Protein AF-J7QKF4-F1 (afdb_monomer_lite)

Radius of gyration: 25.49 Å; chains: 1; bounding box: 89×28×65 Å

Organism: Hordeum vulgare (NCBI:txid4513)

Structure (mmCIF, N/CA/C/O backbone):
data_AF-J7QKF4-F1
#
_entry.id   AF-J7QKF4-F1
#
loop_
_atom_site.group_PDB
_atom_site.id
_atom_site.type_symbol
_atom_site.label_atom_id
_atom_site.label_alt_id
_atom_site.label_comp_id
_atom_site.label_asym_id
_atom_site.label_entity_id
_atom_site.label_seq_id
_atom_site.pdbx_PDB_ins_code
_atom_site.Cartn_x
_atom_site.Cartn_y
_atom_site.Cartn_z
_atom_site.occupancy
_atom_site.B_iso_or_equiv
_atom_site.auth_seq_id
_atom_site.auth_comp_id
_atom_site.auth_asym_id
_atom_site.auth_atom_id
_atom_site.pdbx_PDB_model_num
ATOM 1 N N . MET A 1 1 ? -65.266 -3.066 32.373 1.00 47.00 1 MET A N 1
ATOM 2 C CA . MET A 1 1 ? -64.513 -3.895 31.405 1.00 47.00 1 MET A CA 1
ATOM 3 C C . MET A 1 1 ? -63.081 -3.366 31.227 1.00 47.00 1 MET A C 1
ATOM 5 O O . MET A 1 1 ? -62.578 -3.354 30.118 1.00 47.00 1 MET A O 1
ATOM 9 N N . GLY A 1 2 ? -62.431 -2.901 32.307 1.00 48.31 2 GLY A N 1
ATOM 10 C CA . GLY A 1 2 ? -6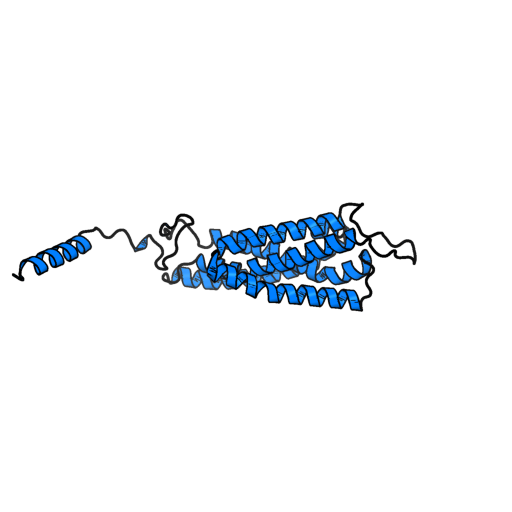1.139 -2.196 32.239 1.00 48.31 2 GLY A CA 1
ATOM 11 C C . GLY A 1 2 ? -60.178 -2.525 33.385 1.00 48.31 2 GLY A C 1
ATOM 12 O O . GLY A 1 2 ? -59.261 -1.756 33.624 1.00 48.31 2 GLY A O 1
ATOM 13 N N . SER A 1 3 ? -60.404 -3.626 34.112 1.00 53.91 3 SER A N 1
ATOM 14 C CA . SER A 1 3 ? -59.541 -4.055 35.223 1.00 53.91 3 SER A CA 1
ATOM 15 C C . SER A 1 3 ? -58.574 -5.186 34.852 1.00 53.91 3 SER A C 1
ATOM 17 O O . SER A 1 3 ? -57.558 -5.318 35.511 1.00 53.91 3 SER A O 1
ATOM 19 N N . SER A 1 4 ? -58.831 -5.959 33.787 1.00 52.38 4 SER A N 1
ATOM 20 C CA . SER A 1 4 ? -57.969 -7.093 33.396 1.00 52.38 4 SER A CA 1
ATOM 21 C C . SER A 1 4 ? -56.749 -6.695 32.554 1.00 52.38 4 SER A C 1
ATOM 23 O O . SER A 1 4 ? -55.790 -7.445 32.477 1.00 52.38 4 SER A O 1
ATOM 25 N N . LEU A 1 5 ? -56.776 -5.516 31.919 1.00 52.97 5 LEU A N 1
ATOM 26 C CA . LEU A 1 5 ? -55.657 -5.003 31.113 1.00 52.97 5 LEU A CA 1
ATOM 27 C C . LEU A 1 5 ? -54.504 -4.468 31.975 1.00 52.97 5 LEU A C 1
ATOM 29 O O . LEU A 1 5 ? -53.362 -4.493 31.535 1.00 52.97 5 LEU A O 1
ATOM 33 N N . GLY A 1 6 ? -54.799 -3.997 33.193 1.00 56.38 6 GLY A N 1
ATOM 34 C CA . GLY A 1 6 ? -53.778 -3.511 34.124 1.00 56.38 6 GLY A CA 1
ATOM 35 C C . GLY A 1 6 ? -52.984 -4.645 34.769 1.00 56.38 6 GLY A C 1
ATOM 36 O O . GLY A 1 6 ? -51.774 -4.530 34.904 1.00 56.38 6 GLY A O 1
ATOM 37 N N . GLU A 1 7 ? -53.645 -5.761 35.090 1.00 60.06 7 GLU A N 1
ATOM 38 C CA . GLU A 1 7 ? -53.013 -6.928 35.722 1.00 60.06 7 GLU A CA 1
ATOM 39 C C . GLU A 1 7 ? -52.048 -7.652 34.764 1.00 60.06 7 GLU A C 1
ATOM 41 O O . GLU A 1 7 ? -50.946 -8.007 35.169 1.00 60.06 7 GLU A O 1
ATOM 46 N N . GLU A 1 8 ? -52.391 -7.782 33.474 1.00 57.97 8 GLU A N 1
ATOM 47 C CA . GLU A 1 8 ? -51.492 -8.360 32.457 1.00 57.97 8 GLU A CA 1
ATOM 48 C C . GLU A 1 8 ? -50.261 -7.480 32.171 1.00 57.97 8 GLU A C 1
ATOM 50 O O . GLU A 1 8 ? -49.184 -7.983 31.841 1.00 57.97 8 GLU A O 1
ATOM 55 N N . GLU A 1 9 ? -50.398 -6.155 32.268 1.00 60.06 9 GLU A N 1
ATOM 56 C CA . GLU A 1 9 ? -49.289 -5.216 32.086 1.00 60.06 9 GLU A CA 1
ATOM 57 C C . GLU A 1 9 ? -48.360 -5.216 33.309 1.00 60.06 9 GLU A C 1
ATOM 59 O O . GLU A 1 9 ? -47.138 -5.238 33.156 1.00 60.06 9 GLU A O 1
ATOM 64 N N . GLU A 1 10 ? -48.924 -5.308 34.515 1.00 61.81 10 GLU A N 1
ATOM 65 C CA . GLU A 1 10 ? -48.176 -5.456 35.764 1.00 61.81 10 GLU A CA 1
ATOM 66 C C . GLU A 1 10 ? -47.440 -6.804 35.830 1.00 61.81 10 GLU A C 1
ATOM 68 O O . GLU A 1 10 ? -46.267 -6.847 36.202 1.00 61.81 10 GLU A O 1
ATOM 73 N N . GLU A 1 11 ? -48.071 -7.890 35.375 1.00 60.25 11 GLU A N 1
ATOM 74 C CA . GLU A 1 11 ? -47.466 -9.222 35.273 1.00 60.25 11 GLU A CA 1
ATOM 75 C C . GLU A 1 11 ? -46.350 -9.258 34.217 1.00 60.25 11 GLU A C 1
ATOM 77 O O . GLU A 1 11 ? -45.293 -9.844 34.451 1.00 60.25 11 GLU A O 1
ATOM 82 N N . ARG A 1 12 ? -46.501 -8.541 33.093 1.00 55.97 12 ARG A N 1
ATOM 83 C CA . ARG A 1 12 ? -45.439 -8.374 32.084 1.00 55.97 12 ARG A CA 1
ATOM 84 C C . ARG A 1 12 ? -44.253 -7.573 32.629 1.00 55.97 12 ARG A C 1
ATOM 86 O O . ARG A 1 12 ? -43.106 -7.944 32.384 1.00 55.97 12 ARG A O 1
ATOM 93 N N . ILE A 1 13 ? -44.505 -6.506 33.388 1.00 55.31 13 ILE A N 1
ATOM 94 C CA . ILE A 1 13 ? -43.460 -5.702 34.044 1.00 55.31 13 ILE A CA 1
ATOM 95 C C . ILE A 1 13 ? -42.757 -6.520 35.135 1.00 55.31 13 ILE A C 1
ATOM 97 O O . ILE A 1 13 ? -41.536 -6.438 35.273 1.00 55.31 13 ILE A O 1
ATOM 101 N N . LEU A 1 14 ? -43.498 -7.346 35.876 1.00 53.53 14 LEU A N 1
ATOM 102 C CA . LEU A 1 14 ? -42.951 -8.264 36.874 1.00 53.53 14 LEU A CA 1
ATOM 103 C C . LEU A 1 14 ? -42.139 -9.392 36.233 1.00 53.53 14 LEU A C 1
ATOM 105 O O . LEU A 1 14 ? -41.078 -9.709 36.757 1.00 53.53 14 LEU A O 1
ATOM 109 N N . LEU A 1 15 ? -42.552 -9.933 35.084 1.00 52.59 15 LEU A N 1
ATOM 110 C CA . LEU A 1 15 ? -41.786 -10.928 34.321 1.00 52.59 15 LEU A CA 1
ATOM 111 C C . LEU A 1 15 ? -40.478 -10.349 33.763 1.00 52.59 15 LEU A C 1
ATOM 113 O O . LEU A 1 15 ? -39.447 -11.012 33.837 1.00 52.59 15 LEU A O 1
ATOM 117 N N . VAL A 1 16 ? -40.486 -9.095 33.295 1.00 55.78 16 VAL A N 1
ATOM 118 C CA . VAL A 1 16 ? -39.268 -8.360 32.890 1.00 55.78 16 VAL A CA 1
ATOM 119 C C . VAL A 1 16 ? -38.357 -8.056 34.089 1.00 55.78 16 VAL A C 1
ATOM 121 O O . VAL A 1 16 ? -37.141 -7.979 33.942 1.00 55.78 16 VAL A O 1
ATOM 124 N N . ARG A 1 17 ? -38.915 -7.911 35.297 1.00 52.25 17 ARG A N 1
ATOM 125 C CA . ARG A 1 17 ? -38.146 -7.758 36.547 1.00 52.25 17 AR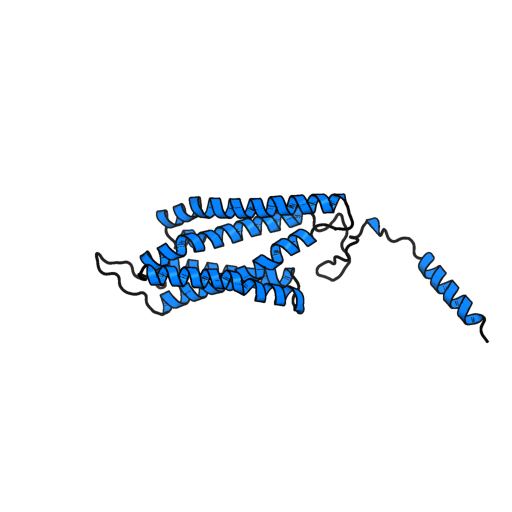G A CA 1
ATOM 126 C C . ARG A 1 17 ? -37.684 -9.083 37.162 1.00 52.25 17 ARG A C 1
ATOM 128 O O . ARG A 1 17 ? -36.769 -9.062 37.981 1.00 52.25 17 ARG A O 1
ATOM 135 N N . ALA A 1 18 ? -38.331 -10.195 36.818 1.00 46.34 18 ALA A N 1
ATOM 136 C CA . ALA A 1 18 ? -38.080 -11.527 37.367 1.00 46.34 18 ALA A CA 1
ATOM 137 C C . ALA A 1 18 ? -37.091 -12.352 36.533 1.00 46.34 18 ALA A C 1
ATOM 139 O O . ALA A 1 18 ? -36.626 -13.391 37.004 1.00 46.34 18 ALA A O 1
ATOM 140 N N . THR A 1 19 ? -36.725 -11.900 35.330 1.00 41.41 19 THR A N 1
ATOM 141 C CA . THR A 1 19 ? -35.518 -12.404 34.674 1.00 41.41 19 THR A CA 1
ATOM 142 C C . THR A 1 19 ? -34.316 -12.025 35.541 1.00 41.41 19 THR A C 1
ATOM 144 O O . THR A 1 19 ? -34.147 -10.836 35.830 1.00 41.41 19 THR A O 1
ATOM 147 N N . PRO A 1 20 ? -33.504 -12.995 36.006 1.00 43.84 20 PRO A N 1
ATOM 148 C CA . PRO A 1 20 ? -32.301 -12.685 36.769 1.00 43.84 20 PRO A CA 1
ATOM 149 C C . PRO A 1 20 ? -31.436 -11.721 35.946 1.00 43.84 20 PRO A C 1
ATOM 151 O O . PRO A 1 20 ? -31.509 -11.768 34.716 1.00 43.84 20 PRO A O 1
ATOM 154 N N . PRO A 1 21 ? -30.640 -10.841 36.577 1.00 44.44 21 PRO A N 1
ATOM 155 C CA . PRO A 1 21 ? -29.720 -10.004 35.831 1.00 44.44 21 PRO A CA 1
ATOM 156 C C . PRO A 1 21 ? -28.734 -10.943 35.135 1.00 44.44 21 PRO A C 1
ATOM 158 O O . PRO A 1 21 ? -27.797 -11.439 35.757 1.00 44.44 21 PRO A O 1
ATOM 161 N N . GLU A 1 22 ? -28.960 -11.248 33.857 1.00 48.38 22 GLU A N 1
ATOM 162 C CA . GLU A 1 22 ? -27.875 -11.728 33.015 1.00 48.38 22 GLU A CA 1
ATOM 163 C C . GLU A 1 22 ? -26.788 -10.660 33.124 1.00 48.38 22 GLU A C 1
ATOM 165 O O . GLU A 1 22 ? -27.083 -9.474 32.997 1.00 48.38 22 GLU A O 1
ATOM 170 N N . ASN A 1 23 ? -25.576 -11.071 33.498 1.00 50.97 23 ASN A N 1
ATOM 171 C CA . ASN A 1 23 ? -24.415 -10.220 33.753 1.00 50.97 23 ASN A CA 1
ATOM 172 C C . ASN A 1 23 ? -24.184 -9.209 32.609 1.00 50.97 23 ASN A C 1
ATOM 174 O O . ASN A 1 23 ? -23.362 -9.434 31.723 1.00 50.97 23 ASN A O 1
ATOM 178 N N . PHE A 1 24 ? -24.862 -8.061 32.633 1.00 53.53 24 PHE A N 1
ATOM 179 C CA . PHE A 1 24 ? -24.663 -6.988 31.656 1.00 53.53 24 PHE A CA 1
ATOM 180 C C . PHE A 1 24 ? -23.230 -6.432 31.712 1.00 53.53 24 PHE A C 1
ATOM 182 O O . PHE A 1 24 ? -22.764 -5.851 30.740 1.00 53.53 24 PHE A O 1
ATOM 189 N N . ASP A 1 25 ? -22.505 -6.664 32.812 1.00 60.81 25 ASP A N 1
ATOM 190 C CA . ASP A 1 25 ? -21.090 -6.311 32.947 1.00 60.81 25 ASP A CA 1
ATOM 191 C C . ASP A 1 25 ? -20.133 -7.222 32.162 1.00 60.81 25 ASP A C 1
ATOM 193 O O . ASP A 1 25 ? -19.008 -6.802 31.879 1.00 60.81 25 ASP A O 1
ATOM 197 N N . GLU A 1 26 ? -20.542 -8.444 31.795 1.00 70.06 26 GLU A N 1
ATOM 198 C CA . GLU A 1 26 ? -19.694 -9.384 31.044 1.00 70.06 26 GLU A CA 1
ATOM 199 C C . GLU A 1 26 ? -19.663 -9.098 29.539 1.00 70.06 26 GLU A C 1
ATOM 201 O O . GLU A 1 26 ? -18.690 -9.472 28.876 1.00 70.06 26 GLU A O 1
ATOM 206 N N . TYR A 1 27 ? -20.681 -8.420 29.006 1.00 74.50 27 TYR A N 1
ATOM 207 C CA . TYR A 1 27 ? -20.820 -8.099 27.584 1.00 74.50 27 TYR A CA 1
ATOM 208 C C . TYR A 1 27 ? -20.446 -6.643 27.292 1.00 74.50 27 TYR A C 1
ATOM 210 O O . TYR A 1 27 ? -20.545 -5.788 28.171 1.00 74.50 27 TYR A O 1
ATOM 218 N N . THR A 1 28 ? -19.984 -6.348 26.076 1.00 75.88 28 THR A N 1
ATOM 219 C CA . THR A 1 28 ? -19.636 -4.972 25.686 1.00 75.88 28 THR A CA 1
ATOM 220 C C . THR A 1 28 ? -20.884 -4.081 25.658 1.00 75.88 28 THR A C 1
ATOM 222 O O . THR A 1 28 ? -21.959 -4.494 25.218 1.00 75.88 28 THR A O 1
ATOM 225 N N . GLY A 1 29 ? -20.760 -2.852 26.165 1.00 71.88 29 GLY A N 1
ATOM 226 C CA . GLY A 1 29 ? -21.883 -1.912 26.305 1.00 71.88 29 GLY A CA 1
ATOM 227 C C . GLY A 1 29 ? -22.199 -1.112 25.036 1.00 71.88 29 GLY A C 1
ATOM 228 O O . GLY A 1 29 ? -23.152 -0.337 25.004 1.00 71.88 29 GLY A O 1
ATOM 229 N N . ASP A 1 30 ? -21.393 -1.285 23.994 1.00 74.56 30 ASP A N 1
ATOM 230 C CA . ASP A 1 30 ? -21.394 -0.525 22.743 1.00 74.56 30 ASP A CA 1
ATOM 231 C C . ASP A 1 30 ? -22.251 -1.151 21.626 1.00 74.56 30 ASP A C 1
ATOM 233 O O . ASP A 1 30 ? -22.370 -0.582 20.541 1.00 74.56 30 ASP A O 1
ATOM 237 N N . GLY A 1 31 ? -22.862 -2.314 21.883 1.00 73.50 31 GLY A N 1
ATOM 238 C CA . GLY A 1 31 ? -23.649 -3.054 20.894 1.00 73.50 31 GLY A CA 1
ATOM 239 C C . GLY A 1 31 ? -22.805 -3.826 19.874 1.00 73.50 31 GLY A C 1
ATOM 240 O O . GLY A 1 31 ? -23.333 -4.236 18.838 1.00 73.50 31 GLY A O 1
ATOM 241 N N . SER A 1 32 ? -21.512 -4.030 20.144 1.00 78.44 32 SER A N 1
ATOM 242 C CA . SER A 1 32 ? -20.640 -4.842 19.298 1.00 78.44 32 SER A CA 1
ATOM 243 C C . SER A 1 32 ? -21.096 -6.305 19.250 1.00 78.44 32 SER A C 1
ATOM 245 O O . SER A 1 32 ? -21.471 -6.909 20.259 1.00 78.44 32 SER A O 1
ATOM 247 N N . VAL A 1 33 ? -21.044 -6.893 18.050 1.00 79.94 33 VAL A N 1
ATOM 248 C CA . VAL A 1 33 ? -21.460 -8.278 17.783 1.00 79.94 33 VAL A CA 1
ATOM 249 C C . VAL A 1 33 ? -20.362 -9.075 17.088 1.00 79.94 33 VAL A C 1
ATOM 251 O O . VAL A 1 33 ? -19.561 -8.537 16.320 1.00 79.94 33 VAL A O 1
ATOM 254 N N . ASP A 1 34 ? -20.325 -10.379 17.346 1.00 78.12 34 ASP A N 1
ATOM 255 C CA . ASP A 1 34 ? -19.439 -11.305 16.654 1.00 78.12 34 ASP A CA 1
ATOM 256 C C . ASP A 1 34 ? -19.845 -11.488 15.176 1.00 78.12 34 ASP A C 1
ATOM 258 O O . ASP A 1 34 ? -20.868 -10.994 14.695 1.00 78.12 34 ASP A O 1
ATOM 262 N N . PHE A 1 35 ? -19.054 -12.255 14.421 1.00 72.19 35 PHE A N 1
ATOM 263 C CA . PHE A 1 35 ? -19.352 -12.539 13.012 1.00 72.19 35 PHE A CA 1
ATOM 264 C C . PHE A 1 35 ? -20.661 -13.328 12.787 1.00 72.19 35 PHE A C 1
ATOM 266 O O . PHE A 1 35 ? -21.097 -13.455 11.640 1.00 72.19 35 PHE A O 1
ATOM 273 N N . ARG A 1 36 ? -21.254 -13.893 13.848 1.00 75.88 36 ARG A N 1
ATOM 274 C CA . ARG A 1 36 ? -22.527 -14.631 13.853 1.00 75.88 36 ARG A CA 1
ATOM 275 C C . ARG A 1 36 ? -23.696 -13.773 14.354 1.00 75.88 36 ARG A C 1
ATOM 277 O O . ARG A 1 36 ? -24.825 -14.248 14.313 1.00 75.88 36 ARG A O 1
ATOM 284 N N . GLY A 1 37 ? -23.446 -12.530 14.771 1.00 75.94 37 GLY A N 1
ATOM 285 C CA . GLY A 1 37 ? -24.450 -11.603 15.291 1.00 75.94 37 GLY A CA 1
ATOM 286 C C . GLY A 1 37 ? -24.733 -11.732 16.792 1.00 75.94 37 GLY A C 1
ATOM 287 O O . GLY A 1 37 ? -25.719 -11.167 17.254 1.00 75.94 37 GLY A O 1
ATOM 288 N N . HIS A 1 38 ? -23.916 -12.460 17.557 1.00 79.00 38 HIS A N 1
ATOM 289 C CA . HIS A 1 38 ? -24.061 -12.573 19.010 1.00 79.00 38 HIS A CA 1
ATOM 290 C C . HIS A 1 38 ? -23.311 -11.452 19.748 1.00 79.00 38 HIS A C 1
ATOM 292 O O . HIS A 1 38 ? -22.242 -11.044 19.288 1.00 79.00 38 HIS A O 1
ATOM 298 N N . PRO A 1 39 ? -23.815 -10.980 20.903 1.00 77.12 39 PRO A N 1
ATOM 299 C CA . PRO A 1 39 ? -23.137 -9.968 21.711 1.00 77.12 39 PRO A CA 1
ATOM 300 C C . PRO A 1 39 ? -21.779 -10.464 22.224 1.00 77.12 39 PRO A C 1
ATOM 302 O O . PRO A 1 39 ? -21.597 -11.640 22.552 1.00 77.12 39 PRO A O 1
ATOM 305 N N . ILE A 1 40 ? -20.811 -9.551 22.282 1.00 78.94 40 ILE A N 1
ATOM 306 C CA . ILE A 1 40 ? -19.408 -9.860 22.565 1.00 78.94 40 ILE A CA 1
ATOM 307 C C . ILE A 1 40 ? -19.134 -9.845 24.074 1.00 78.94 40 ILE A C 1
ATOM 309 O O . ILE A 1 40 ? -19.472 -8.886 24.758 1.00 78.94 40 ILE A O 1
ATOM 313 N N . LEU A 1 41 ? -18.452 -10.876 24.588 1.00 75.94 41 LEU A N 1
ATOM 314 C CA . LEU A 1 41 ? -17.905 -10.896 25.953 1.00 75.94 41 LEU A CA 1
ATOM 315 C C . LEU A 1 41 ? -16.655 -10.001 26.046 1.00 75.94 41 LEU A C 1
ATOM 317 O O . LEU A 1 41 ? -15.696 -10.221 25.297 1.00 75.94 41 LEU A O 1
ATOM 321 N N . LYS A 1 42 ? -16.605 -9.077 27.018 1.00 72.12 42 LYS A N 1
ATOM 322 C CA . LYS A 1 42 ? -15.494 -8.118 27.223 1.00 72.12 42 LYS A CA 1
ATOM 323 C C . LYS A 1 42 ? -14.118 -8.785 27.339 1.00 72.12 42 LYS A C 1
ATOM 325 O O . LYS A 1 42 ? -13.113 -8.244 26.891 1.00 72.12 42 LYS A O 1
ATOM 330 N N . HIS A 1 43 ? -14.047 -9.970 27.948 1.00 70.38 43 HIS A N 1
ATOM 331 C CA . HIS A 1 43 ? -12.772 -10.641 28.229 1.00 70.38 43 HIS A CA 1
ATOM 332 C C . HIS A 1 43 ? -12.246 -11.512 27.076 1.00 70.38 43 HIS A C 1
ATOM 334 O O . HIS A 1 43 ? -11.070 -11.885 27.078 1.00 70.38 43 HIS A O 1
ATOM 340 N N . ASN A 1 44 ? -13.102 -11.890 26.122 1.00 69.75 44 ASN A N 1
ATOM 341 C CA . ASN A 1 44 ? -12.801 -12.974 25.182 1.00 69.75 44 ASN A CA 1
ATOM 342 C C . ASN A 1 44 ? -12.344 -12.472 23.801 1.00 69.75 44 ASN A C 1
ATOM 344 O O . ASN A 1 44 ? -11.671 -13.188 23.059 1.00 69.75 44 ASN A O 1
ATOM 348 N N . THR A 1 45 ? -12.685 -11.233 23.451 1.00 66.38 45 THR A N 1
ATOM 349 C CA . THR A 1 45 ? -12.678 -10.753 22.063 1.00 66.38 45 THR A CA 1
ATOM 350 C C . THR A 1 45 ? -12.318 -9.273 22.005 1.00 66.38 45 THR A C 1
ATOM 352 O O . THR A 1 45 ? -12.802 -8.491 22.813 1.00 66.38 45 THR A O 1
ATOM 355 N N . GLY A 1 46 ? -11.456 -8.895 21.055 1.00 71.44 46 GLY A N 1
ATOM 356 C CA . GLY A 1 46 ? -10.974 -7.519 20.893 1.00 71.44 46 GLY A CA 1
ATOM 357 C C . GLY A 1 46 ? -9.713 -7.197 21.703 1.00 71.44 46 GLY A C 1
ATOM 358 O O . GLY A 1 46 ? -8.858 -8.060 21.949 1.00 71.44 46 GLY A O 1
ATOM 359 N N . ASN A 1 47 ? -9.584 -5.931 22.098 1.00 79.88 47 ASN A N 1
ATOM 360 C CA . ASN A 1 47 ? -8.471 -5.387 22.872 1.00 79.88 47 ASN A CA 1
ATOM 361 C C . ASN A 1 47 ? -7.109 -5.505 22.149 1.00 79.88 47 ASN A C 1
ATOM 363 O O . ASN A 1 47 ? -7.005 -5.765 20.946 1.00 79.88 47 ASN A O 1
ATOM 367 N N . TRP A 1 48 ? -6.020 -5.339 22.901 1.00 84.69 48 TRP A N 1
ATOM 368 C CA . TRP A 1 48 ? -4.657 -5.318 22.363 1.00 84.69 48 TRP A CA 1
ATOM 369 C C . TRP A 1 48 ? -4.253 -6.540 21.530 1.00 84.69 48 TRP A C 1
ATOM 371 O O . TRP A 1 48 ? -3.417 -6.397 20.644 1.00 84.69 48 TRP A O 1
ATOM 381 N N . ARG A 1 49 ? -4.851 -7.720 21.747 1.00 85.62 49 ARG A N 1
ATOM 382 C CA . ARG A 1 49 ? -4.552 -8.917 20.938 1.00 85.62 49 ARG A CA 1
ATOM 383 C C . ARG A 1 49 ? -4.943 -8.722 19.472 1.00 85.62 49 ARG A C 1
ATOM 385 O O . ARG A 1 49 ? -4.127 -8.976 18.588 1.00 85.62 49 ARG A O 1
ATOM 392 N N . ALA A 1 50 ? -6.162 -8.247 19.219 1.00 85.81 50 ALA A N 1
ATOM 393 C CA . ALA A 1 50 ? -6.629 -7.946 17.869 1.00 85.81 50 ALA A CA 1
ATOM 394 C C . ALA A 1 50 ? -5.879 -6.738 17.289 1.00 85.81 50 ALA A C 1
ATOM 396 O O . ALA A 1 50 ? -5.406 -6.785 16.152 1.00 85.81 50 ALA A O 1
ATOM 397 N N . CYS A 1 51 ? -5.674 -5.691 18.095 1.00 87.00 51 CYS A N 1
ATOM 398 C CA . CYS A 1 51 ? -4.943 -4.503 17.666 1.00 87.00 51 CYS A CA 1
ATOM 399 C C . CYS A 1 51 ? -3.506 -4.810 17.240 1.00 87.00 51 CYS A C 1
ATOM 401 O O . CYS A 1 51 ? -3.056 -4.248 16.251 1.00 87.00 51 CYS A O 1
ATOM 403 N N . SER A 1 52 ? -2.785 -5.714 17.912 1.00 87.56 52 SER A N 1
ATOM 404 C CA . SER A 1 52 ? -1.430 -6.099 17.493 1.00 87.56 52 SER A CA 1
ATOM 405 C C . SER A 1 52 ? -1.398 -6.710 16.089 1.00 87.56 52 SER A C 1
ATOM 407 O O . SER A 1 52 ? -0.490 -6.402 15.319 1.00 87.56 52 SER A O 1
ATOM 409 N N . LEU A 1 53 ? -2.398 -7.519 15.719 1.00 89.31 53 LEU A N 1
ATOM 410 C CA . LEU A 1 53 ? -2.511 -8.077 14.365 1.00 89.31 53 LEU A CA 1
ATOM 411 C C . LEU A 1 53 ? -2.859 -6.998 13.330 1.00 89.31 53 LEU A C 1
ATOM 413 O O . LEU A 1 53 ? -2.289 -6.981 12.237 1.00 89.31 53 LEU A O 1
ATOM 417 N N . ILE A 1 54 ? -3.749 -6.069 13.689 1.00 90.19 54 ILE A N 1
ATOM 418 C CA . ILE A 1 54 ? -4.113 -4.924 12.841 1.00 90.19 54 ILE A CA 1
ATOM 419 C C . ILE A 1 54 ? -2.891 -4.028 12.608 1.00 90.19 54 ILE A C 1
ATOM 421 O O . ILE A 1 54 ? -2.599 -3.675 11.471 1.00 90.19 54 ILE A O 1
ATOM 425 N N . LEU A 1 55 ? -2.129 -3.721 13.661 1.00 90.62 55 LEU A N 1
ATOM 426 C CA . LEU A 1 55 ? -0.903 -2.926 13.582 1.00 90.62 55 LEU A CA 1
ATOM 427 C C . LEU A 1 55 ? 0.168 -3.612 12.732 1.00 90.62 55 LEU A C 1
ATOM 429 O O . LEU A 1 55 ? 0.811 -2.942 11.932 1.00 90.62 55 LEU A O 1
ATOM 433 N N . GLY A 1 56 ? 0.355 -4.928 12.874 1.00 89.88 56 GLY A N 1
ATOM 434 C CA . GLY A 1 56 ? 1.284 -5.685 12.031 1.00 89.88 56 GLY A CA 1
ATOM 435 C C . GLY A 1 56 ? 0.893 -5.632 10.553 1.00 89.88 56 GLY A C 1
ATOM 436 O O . GLY A 1 56 ? 1.732 -5.357 9.699 1.00 89.88 56 GLY A O 1
ATOM 437 N N . THR A 1 57 ? -0.398 -5.805 10.265 1.00 88.75 57 THR A N 1
ATOM 438 C CA . THR A 1 57 ? -0.937 -5.700 8.901 1.00 88.75 57 THR A CA 1
ATOM 439 C C . THR A 1 57 ? -0.754 -4.291 8.333 1.00 88.75 57 THR A C 1
ATOM 441 O O . THR A 1 57 ? -0.355 -4.148 7.180 1.00 88.75 57 THR A O 1
ATOM 444 N N . GLU A 1 58 ? -0.975 -3.253 9.144 1.00 90.62 58 GLU A N 1
ATOM 445 C CA . GLU A 1 58 ? -0.744 -1.858 8.753 1.00 90.62 58 GLU A CA 1
ATOM 446 C C . GLU A 1 58 ? 0.732 -1.605 8.428 1.00 90.62 58 GLU A C 1
ATOM 448 O O . GLU A 1 58 ? 1.035 -0.970 7.423 1.00 90.62 58 GLU A O 1
ATOM 453 N N . VAL A 1 59 ? 1.672 -2.124 9.229 1.00 92.31 59 VAL A N 1
ATOM 454 C CA . VAL A 1 59 ? 3.110 -1.985 8.939 1.00 92.31 59 VAL A CA 1
ATOM 455 C C . VAL A 1 59 ? 3.454 -2.607 7.586 1.00 92.31 59 VAL A C 1
ATOM 457 O O . VAL A 1 59 ? 4.141 -1.956 6.800 1.00 92.31 59 VAL A O 1
ATOM 460 N N . CYS A 1 60 ? 2.963 -3.815 7.299 1.00 91.50 60 CYS A N 1
ATOM 461 C CA . CYS A 1 60 ? 3.170 -4.476 6.008 1.00 91.50 60 CYS A CA 1
ATOM 462 C C . CYS A 1 60 ? 2.548 -3.677 4.853 1.00 91.50 60 CYS A C 1
ATOM 464 O O . CYS A 1 60 ? 3.237 -3.362 3.892 1.00 91.50 60 CYS A O 1
ATOM 466 N N . GLU A 1 61 ? 1.284 -3.250 4.948 1.00 91.56 61 GLU A N 1
ATOM 467 C CA . GLU A 1 61 ? 0.665 -2.440 3.881 1.00 91.56 61 GLU A CA 1
ATOM 468 C C . GLU A 1 61 ? 1.462 -1.163 3.604 1.00 91.56 61 GLU A C 1
ATOM 470 O O . GLU A 1 61 ? 1.682 -0.801 2.445 1.00 91.56 61 GLU A O 1
ATOM 475 N N . ARG A 1 62 ? 1.952 -0.498 4.658 1.00 93.12 62 ARG A N 1
ATOM 476 C CA . ARG A 1 62 ? 2.757 0.718 4.519 1.00 93.12 62 ARG A CA 1
ATOM 477 C C . ARG A 1 62 ? 4.118 0.441 3.921 1.00 93.12 62 ARG A C 1
ATOM 479 O O . ARG A 1 62 ? 4.590 1.263 3.134 1.00 93.12 62 ARG A O 1
ATOM 486 N N . LEU A 1 63 ? 4.739 -0.678 4.272 1.00 92.38 63 LEU A N 1
ATOM 487 C CA . LEU A 1 63 ? 6.032 -1.068 3.735 1.00 92.38 63 LEU A CA 1
ATOM 488 C C . LEU A 1 63 ? 5.943 -1.272 2.215 1.00 92.38 63 LEU A C 1
ATOM 490 O O . LEU A 1 63 ? 6.677 -0.594 1.482 1.00 92.38 63 LEU A O 1
ATOM 494 N N . ALA A 1 64 ? 4.976 -2.070 1.753 1.00 92.62 64 ALA A N 1
ATOM 495 C CA . ALA A 1 64 ? 4.660 -2.280 0.341 1.00 92.62 64 ALA A CA 1
ATOM 496 C C . ALA A 1 64 ? 4.292 -0.976 -0.380 1.00 92.62 64 ALA A C 1
ATOM 498 O O . ALA A 1 64 ? 4.902 -0.626 -1.396 1.00 92.62 64 ALA A O 1
ATOM 499 N N . TYR A 1 65 ? 3.337 -0.210 0.161 1.00 94.19 65 TYR A N 1
ATOM 500 C CA . TYR A 1 65 ? 2.843 1.016 -0.470 1.00 94.19 65 TYR A CA 1
ATOM 501 C C . TYR A 1 65 ? 3.960 2.040 -0.673 1.00 94.19 65 TYR A C 1
ATOM 503 O O . TYR A 1 65 ? 4.132 2.568 -1.775 1.00 94.19 65 TYR A O 1
ATOM 511 N N . TYR A 1 66 ? 4.742 2.324 0.374 1.00 94.31 66 TYR A N 1
ATOM 512 C CA . TYR A 1 66 ? 5.857 3.260 0.252 1.00 94.31 66 TYR A CA 1
ATOM 513 C C . TYR A 1 66 ? 6.991 2.692 -0.600 1.00 94.31 66 TYR A C 1
ATOM 515 O O . TYR A 1 66 ? 7.701 3.474 -1.230 1.00 94.31 66 TYR A O 1
ATOM 523 N N . GLY A 1 67 ? 7.124 1.368 -0.674 1.00 93.19 67 GLY A N 1
ATOM 524 C CA . GLY A 1 67 ? 8.158 0.695 -1.451 1.00 93.19 67 GLY A CA 1
ATOM 525 C C . GLY A 1 67 ? 7.936 0.905 -2.930 1.00 93.19 67 GLY A C 1
ATOM 526 O O . GLY A 1 67 ? 8.835 1.327 -3.656 1.00 93.19 67 GLY A O 1
ATOM 527 N N . ILE A 1 68 ? 6.695 0.695 -3.358 1.00 93.88 68 ILE A N 1
ATOM 528 C CA . ILE A 1 68 ? 6.244 1.004 -4.710 1.00 93.88 68 ILE A CA 1
ATOM 529 C C . ILE A 1 68 ? 6.301 2.510 -4.933 1.00 93.88 68 ILE A C 1
ATOM 531 O O . ILE A 1 68 ? 6.949 2.953 -5.869 1.00 93.88 68 ILE A O 1
ATOM 535 N N . SER A 1 69 ? 5.710 3.318 -4.051 1.00 94.00 69 SER A N 1
ATOM 536 C CA . SER A 1 69 ? 5.649 4.773 -4.230 1.00 94.00 69 SER A CA 1
ATOM 537 C C . SER A 1 69 ? 7.028 5.409 -4.423 1.00 94.00 69 SER A C 1
ATOM 539 O O . SER A 1 69 ? 7.181 6.272 -5.282 1.00 94.00 69 SER A O 1
ATOM 541 N N . LYS A 1 70 ? 8.029 5.022 -3.628 1.00 92.75 70 LYS A N 1
ATOM 542 C CA . LYS A 1 70 ? 9.376 5.613 -3.686 1.00 92.75 70 LYS A CA 1
ATOM 543 C C . LYS A 1 70 ? 10.178 5.118 -4.886 1.00 92.75 70 LYS A C 1
ATOM 545 O O . LYS A 1 70 ? 11.013 5.856 -5.397 1.00 92.75 70 LYS A O 1
ATOM 550 N N . SER A 1 71 ? 9.911 3.901 -5.351 1.00 93.31 71 SER A N 1
ATOM 551 C CA . SER A 1 71 ? 10.641 3.288 -6.460 1.00 93.31 71 SER A CA 1
ATOM 552 C C . SER A 1 71 ? 9.963 3.437 -7.822 1.00 93.31 71 SER A C 1
ATOM 554 O O . SER A 1 71 ? 10.618 3.238 -8.843 1.00 93.31 71 SER A O 1
ATOM 556 N N . LEU A 1 72 ? 8.685 3.833 -7.862 1.00 93.12 72 LEU A N 1
ATOM 557 C CA . LEU A 1 72 ? 7.854 3.861 -9.068 1.00 93.12 72 LEU A CA 1
ATOM 558 C C . LEU A 1 72 ? 8.455 4.728 -10.176 1.00 93.12 72 LEU A C 1
ATOM 560 O O . LEU A 1 72 ? 8.579 4.265 -11.305 1.00 93.12 72 LEU A O 1
ATOM 564 N N . VAL A 1 73 ? 8.865 5.962 -9.868 1.00 93.56 73 VAL A N 1
ATOM 565 C CA . VAL A 1 73 ? 9.456 6.865 -10.875 1.00 93.56 73 VAL A CA 1
ATOM 566 C C . VAL A 1 73 ? 10.738 6.265 -11.449 1.00 93.56 73 VAL A C 1
ATOM 568 O O . VAL A 1 73 ? 10.914 6.256 -12.665 1.00 93.56 73 VAL A O 1
ATOM 571 N N . THR A 1 74 ? 11.598 5.719 -10.586 1.00 92.00 74 THR A N 1
ATOM 572 C CA . THR A 1 74 ? 12.843 5.060 -10.993 1.00 92.00 74 THR A CA 1
ATOM 573 C C . THR A 1 74 ? 12.567 3.820 -11.835 1.00 92.00 74 THR A C 1
ATOM 575 O O . THR A 1 74 ? 13.229 3.611 -12.845 1.00 92.00 74 THR A O 1
ATOM 578 N N . TYR A 1 75 ? 11.574 3.005 -11.482 1.00 91.31 75 TYR A N 1
ATOM 579 C CA . TYR A 1 75 ? 11.209 1.824 -12.261 1.00 91.31 75 TYR A CA 1
ATOM 580 C C . TYR A 1 75 ? 10.664 2.204 -13.645 1.00 91.31 75 TYR A C 1
ATOM 582 O O . TYR A 1 75 ? 11.084 1.634 -14.652 1.00 91.31 75 TYR A O 1
ATOM 590 N N . LEU A 1 76 ? 9.783 3.207 -13.720 1.00 91.50 76 LEU A N 1
ATOM 591 C CA . LEU A 1 76 ? 9.226 3.685 -14.987 1.00 91.50 76 LEU A CA 1
ATOM 592 C C . LEU A 1 76 ? 10.307 4.257 -15.915 1.00 91.50 76 LEU A C 1
ATOM 594 O O . LEU A 1 76 ? 10.303 3.963 -17.110 1.00 91.50 76 LEU A O 1
ATOM 598 N N . SER A 1 77 ? 11.255 5.026 -15.376 1.00 90.00 77 SER A N 1
ATOM 599 C CA . SER A 1 77 ? 12.322 5.632 -16.177 1.00 90.00 77 SER A CA 1
ATOM 600 C C . SER A 1 77 ? 13.408 4.633 -16.581 1.00 90.00 77 SER A C 1
ATOM 602 O O . SER A 1 77 ? 13.848 4.631 -17.728 1.00 90.00 77 SER A O 1
ATOM 604 N N . THR A 1 78 ? 13.830 3.753 -15.669 1.00 87.12 78 THR A N 1
ATOM 605 C CA . THR A 1 78 ? 14.969 2.848 -15.906 1.00 87.12 78 THR A CA 1
ATOM 606 C C . THR A 1 78 ? 14.587 1.513 -16.532 1.00 87.12 78 THR A C 1
ATOM 608 O O . THR A 1 78 ? 15.400 0.946 -17.256 1.00 87.12 78 THR A O 1
ATOM 611 N N . ARG A 1 79 ? 13.389 0.979 -16.253 1.00 87.12 79 ARG A N 1
ATOM 612 C CA . ARG A 1 79 ? 12.950 -0.338 -16.750 1.00 87.12 79 ARG A CA 1
ATOM 613 C C . ARG A 1 79 ? 11.935 -0.231 -17.874 1.00 87.12 79 ARG A C 1
ATOM 615 O O . ARG A 1 79 ? 12.041 -0.969 -18.842 1.00 87.12 79 ARG A O 1
ATOM 622 N N . LEU A 1 80 ? 10.961 0.670 -17.760 1.00 86.00 80 LEU A N 1
ATOM 623 C CA . LEU A 1 80 ? 9.966 0.884 -18.821 1.00 86.00 80 LEU A CA 1
ATOM 624 C C . LEU A 1 80 ? 10.416 1.926 -19.851 1.00 86.00 80 LEU A C 1
ATOM 626 O O . LEU A 1 80 ? 9.719 2.131 -20.842 1.00 86.00 80 LEU A O 1
ATOM 630 N N . HIS A 1 81 ? 11.582 2.546 -19.642 1.00 86.75 81 HIS A N 1
ATOM 631 C CA . HIS A 1 81 ? 12.175 3.536 -20.542 1.00 86.75 81 HIS A CA 1
ATOM 632 C C . HIS A 1 81 ? 11.234 4.709 -20.856 1.00 86.75 81 HIS A C 1
ATOM 634 O O . HIS A 1 81 ? 11.260 5.267 -21.957 1.00 86.75 81 HIS A O 1
ATOM 640 N N . GLU A 1 82 ? 10.392 5.088 -19.890 1.00 87.69 82 GLU A N 1
ATOM 641 C CA . GLU A 1 82 ? 9.587 6.298 -19.990 1.00 87.69 82 GLU A CA 1
ATOM 642 C C . GLU A 1 82 ? 10.453 7.545 -19.763 1.00 87.69 82 GLU A C 1
ATOM 644 O O . GLU A 1 82 ? 11.370 7.564 -18.940 1.00 87.69 82 GLU A O 1
ATOM 649 N N . GLY A 1 83 ? 10.124 8.641 -20.449 1.00 89.94 83 GLY A N 1
ATOM 650 C CA . GLY A 1 83 ? 10.734 9.934 -20.149 1.00 89.94 83 GLY A CA 1
ATOM 651 C C . GLY A 1 83 ? 10.369 10.408 -18.738 1.00 89.94 83 GLY A C 1
ATOM 652 O O . GLY A 1 83 ? 9.240 10.212 -18.291 1.00 89.94 83 GLY A O 1
ATOM 653 N N . ASN A 1 84 ? 11.285 11.107 -18.060 1.00 91.44 84 ASN A N 1
ATOM 654 C CA . ASN A 1 84 ? 11.100 11.574 -16.675 1.00 91.44 84 ASN A CA 1
ATOM 655 C C . ASN A 1 84 ? 9.783 12.340 -16.446 1.00 91.44 84 ASN A C 1
ATOM 657 O O . ASN A 1 84 ? 9.156 12.193 -15.400 1.00 91.44 84 ASN A O 1
ATOM 661 N N . VAL A 1 85 ? 9.335 13.124 -17.435 1.00 94.19 85 VAL A N 1
ATOM 662 C CA . VAL A 1 85 ? 8.056 13.855 -17.376 1.00 94.19 85 VAL A CA 1
ATOM 663 C C . VAL A 1 85 ? 6.856 12.898 -17.391 1.00 94.19 85 VAL A C 1
ATOM 665 O O . VAL A 1 85 ? 5.914 13.088 -16.623 1.00 94.19 85 VAL A O 1
ATOM 668 N N . SER A 1 86 ? 6.894 11.855 -18.227 1.00 93.12 86 SER A N 1
ATOM 669 C CA . SER A 1 86 ? 5.850 10.820 -18.277 1.00 93.12 86 SER A CA 1
ATOM 670 C C . SER A 1 86 ? 5.824 10.006 -16.987 1.00 93.12 86 SER A C 1
ATOM 672 O O . SER A 1 86 ? 4.770 9.876 -16.368 1.00 93.12 86 SER A O 1
ATOM 674 N N . ALA A 1 87 ? 6.993 9.563 -16.516 1.00 93.38 87 ALA A N 1
ATOM 675 C CA . ALA A 1 87 ? 7.120 8.801 -15.278 1.00 93.38 87 ALA A CA 1
ATOM 676 C C . ALA A 1 87 ? 6.580 9.581 -14.066 1.00 93.38 87 ALA A C 1
ATOM 678 O O . ALA A 1 87 ? 5.812 9.040 -13.269 1.00 93.38 87 ALA A O 1
ATOM 679 N N . ALA A 1 88 ? 6.910 10.874 -13.953 1.00 94.44 88 ALA A N 1
ATOM 680 C CA . ALA A 1 88 ? 6.388 11.741 -12.898 1.00 94.44 88 ALA A CA 1
ATOM 681 C C . ALA A 1 88 ? 4.864 11.932 -12.996 1.00 94.44 88 ALA A C 1
ATOM 683 O O . ALA A 1 88 ? 4.178 11.904 -11.976 1.00 94.44 88 ALA A O 1
ATOM 684 N N . ARG A 1 89 ? 4.317 12.081 -14.211 1.00 96.50 89 ARG A N 1
ATOM 685 C CA . ARG A 1 89 ? 2.865 12.170 -14.438 1.00 96.50 89 ARG A CA 1
ATOM 686 C C . ARG A 1 89 ? 2.145 10.879 -14.048 1.00 96.50 89 ARG A C 1
ATOM 688 O O . ARG A 1 89 ? 1.092 10.936 -13.415 1.00 96.50 89 ARG A O 1
ATOM 695 N N . ASN A 1 90 ? 2.692 9.725 -14.416 1.00 95.62 90 ASN A N 1
ATOM 696 C CA . ASN A 1 90 ? 2.134 8.425 -14.052 1.00 95.62 90 ASN A CA 1
ATOM 697 C C . ASN A 1 90 ? 2.182 8.208 -12.535 1.00 95.62 90 ASN A C 1
ATOM 699 O O . ASN A 1 90 ? 1.188 7.781 -11.951 1.00 95.62 90 ASN A O 1
ATOM 703 N N . PHE A 1 91 ? 3.279 8.599 -11.881 1.00 95.94 91 PHE A N 1
ATOM 704 C CA . PHE A 1 91 ? 3.395 8.584 -10.423 1.00 95.94 91 PHE A CA 1
ATOM 705 C C . PHE A 1 91 ? 2.321 9.441 -9.739 1.00 95.94 91 PHE A C 1
ATOM 707 O O . PHE A 1 91 ? 1.609 8.942 -8.868 1.00 95.94 91 PHE A O 1
ATOM 714 N N . THR A 1 92 ? 2.159 10.706 -10.139 1.00 96.25 92 THR A N 1
ATOM 715 C CA . THR A 1 92 ? 1.164 11.597 -9.519 1.00 96.25 92 THR A CA 1
ATOM 716 C C . THR A 1 92 ? -0.268 11.154 -9.809 1.00 96.25 92 THR A C 1
ATOM 718 O O . THR A 1 92 ? -1.121 11.252 -8.931 1.00 96.25 92 THR A O 1
ATOM 721 N N . THR A 1 93 ? -0.533 10.601 -10.997 1.00 97.00 93 THR A N 1
ATOM 722 C CA . THR A 1 93 ? -1.845 10.034 -11.356 1.00 97.00 93 THR A CA 1
ATOM 723 C C . THR A 1 93 ? -2.177 8.817 -10.493 1.00 97.00 93 THR A C 1
ATOM 725 O O . THR A 1 93 ? -3.272 8.729 -9.933 1.00 97.00 93 THR A O 1
ATOM 728 N N . TRP A 1 94 ? -1.225 7.897 -10.328 1.00 96.69 94 TRP A N 1
ATOM 729 C CA . TRP A 1 94 ? -1.388 6.736 -9.457 1.00 96.69 94 TRP A CA 1
ATOM 730 C C . TRP A 1 94 ? -1.584 7.149 -7.996 1.00 96.69 94 TRP A C 1
ATOM 732 O O . TRP A 1 94 ? -2.527 6.699 -7.347 1.00 96.69 94 TRP A O 1
ATOM 742 N N . GLN A 1 95 ? -0.755 8.064 -7.492 1.00 95.88 95 GLN A N 1
ATOM 743 C CA . GLN A 1 95 ? -0.875 8.583 -6.134 1.00 95.88 95 GLN A CA 1
ATOM 744 C C . GLN A 1 95 ? -2.228 9.275 -5.908 1.00 95.88 95 GLN A C 1
ATOM 746 O O . GLN A 1 95 ? -2.885 9.012 -4.904 1.00 95.88 95 GLN A O 1
ATOM 751 N N . GLY A 1 96 ? -2.683 10.103 -6.851 1.00 96.12 96 GLY A N 1
ATOM 752 C CA . GLY A 1 96 ? -4.011 10.717 -6.803 1.00 96.12 96 GLY A CA 1
ATOM 753 C C . GLY A 1 96 ? -5.127 9.673 -6.776 1.00 96.12 96 GLY A C 1
ATOM 754 O O . GLY A 1 96 ? -6.058 9.783 -5.982 1.00 96.12 96 GLY A O 1
ATOM 755 N N . THR A 1 97 ? -4.993 8.603 -7.563 1.00 95.88 97 THR A N 1
ATOM 756 C CA . THR A 1 97 ? -5.941 7.479 -7.553 1.00 95.88 97 THR A CA 1
ATOM 757 C C . THR A 1 97 ? -5.998 6.813 -6.178 1.00 95.88 97 THR A C 1
ATOM 759 O O . THR A 1 97 ? -7.092 6.618 -5.658 1.00 95.88 97 THR A O 1
ATOM 762 N N . CYS A 1 98 ? -4.853 6.560 -5.535 1.00 95.06 98 CYS A N 1
ATOM 763 C CA . CYS A 1 98 ? -4.779 6.017 -4.171 1.00 95.06 98 CYS A CA 1
ATOM 764 C C . CYS A 1 98 ? -5.468 6.890 -3.105 1.00 95.06 98 CYS A C 1
ATOM 766 O O . CYS A 1 98 ? -5.809 6.375 -2.041 1.00 95.06 98 CYS A O 1
ATOM 768 N N . TYR A 1 99 ? -5.641 8.192 -3.354 1.00 93.31 99 TYR A N 1
ATOM 769 C CA . TYR A 1 99 ? -6.360 9.110 -2.462 1.00 93.31 99 TYR A CA 1
ATOM 770 C C . TYR A 1 99 ? -7.842 9.277 -2.817 1.00 93.31 99 TYR A C 1
ATOM 772 O O . TYR A 1 99 ? -8.625 9.673 -1.956 1.00 93.31 99 TYR A O 1
ATOM 780 N N . LEU A 1 100 ? -8.248 8.936 -4.042 1.00 95.06 100 LEU A N 1
ATOM 781 C CA . LEU A 1 100 ? -9.650 8.948 -4.473 1.00 95.06 100 LEU A CA 1
ATOM 782 C C . LEU A 1 100 ? -10.364 7.623 -4.186 1.00 95.06 100 LEU A C 1
ATOM 784 O O . LEU A 1 100 ? -11.518 7.625 -3.760 1.00 95.06 100 LEU A O 1
ATOM 788 N N . THR A 1 101 ? -9.686 6.488 -4.369 1.00 93.94 101 THR A N 1
ATOM 789 C CA . THR A 1 101 ? -10.252 5.154 -4.116 1.00 93.94 101 THR A CA 1
ATOM 790 C C . THR A 1 101 ? -10.763 4.938 -2.682 1.00 93.94 101 THR A C 1
ATOM 792 O O . THR A 1 101 ? -11.753 4.216 -2.547 1.00 93.94 101 THR A O 1
ATOM 795 N N . PRO A 1 102 ? -10.227 5.582 -1.618 1.00 94.69 102 PRO A N 1
ATOM 796 C CA . PRO A 1 102 ? -10.820 5.540 -0.284 1.00 94.69 102 PRO A CA 1
ATOM 797 C C . PRO A 1 102 ? -12.263 6.013 -0.194 1.00 94.69 102 PRO A C 1
ATOM 799 O O . PRO A 1 102 ? -13.007 5.480 0.621 1.00 94.69 102 PRO A O 1
ATOM 802 N N . LEU A 1 103 ? -12.696 6.956 -1.036 1.00 93.69 103 LEU A N 1
ATOM 803 C CA . LEU A 1 103 ? -14.094 7.400 -1.048 1.00 93.69 103 LEU A CA 1
ATOM 804 C C . LEU A 1 103 ? -15.029 6.253 -1.457 1.00 93.69 103 LEU A C 1
ATOM 806 O O . LEU A 1 103 ? -16.095 6.058 -0.875 1.00 93.69 103 LEU A O 1
ATOM 810 N N . ILE A 1 104 ? -14.595 5.445 -2.424 1.00 91.25 104 ILE A N 1
ATOM 811 C CA . ILE A 1 104 ? -15.322 4.255 -2.876 1.00 91.25 104 ILE A CA 1
ATOM 812 C C . ILE A 1 104 ? -15.258 3.165 -1.798 1.00 91.25 104 ILE A C 1
ATOM 814 O O . ILE A 1 104 ? -16.269 2.553 -1.470 1.00 91.25 104 ILE A O 1
ATOM 818 N N . GLY A 1 105 ? -14.081 2.947 -1.206 1.00 91.62 105 GLY A N 1
ATOM 819 C CA . GLY A 1 105 ? -13.894 1.967 -0.135 1.00 91.62 105 GLY A CA 1
ATOM 820 C C . GLY A 1 105 ? -14.768 2.240 1.092 1.00 91.62 105 GLY A C 1
ATOM 821 O O . GLY A 1 105 ? -15.446 1.337 1.578 1.00 91.62 105 GLY A O 1
ATOM 822 N N . ALA A 1 106 ? -14.796 3.493 1.552 1.00 92.44 106 ALA A N 1
ATOM 823 C CA . ALA A 1 106 ? -15.584 3.922 2.704 1.00 92.44 106 ALA A CA 1
ATOM 824 C C . ALA A 1 106 ? -17.090 3.782 2.448 1.00 92.44 106 ALA A C 1
ATOM 826 O O . ALA A 1 106 ? -17.795 3.164 3.238 1.00 92.44 106 ALA A O 1
ATOM 827 N N . THR A 1 107 ? -17.582 4.261 1.299 1.00 92.44 107 THR A N 1
ATOM 828 C CA . THR A 1 107 ? -19.011 4.143 0.957 1.00 92.44 107 THR A CA 1
ATOM 829 C C . THR A 1 107 ? -19.479 2.687 0.892 1.00 92.44 107 THR A C 1
ATOM 831 O O . THR A 1 107 ? -20.562 2.374 1.387 1.00 92.44 107 THR A O 1
ATOM 834 N N . LEU A 1 108 ? -18.659 1.777 0.353 1.00 90.94 108 LEU A N 1
ATOM 835 C CA . LEU A 1 108 ? -18.953 0.340 0.337 1.00 90.94 108 LEU A CA 1
ATOM 836 C C . LEU A 1 108 ? -18.961 -0.284 1.740 1.00 90.94 108 LEU A C 1
ATOM 838 O O . LEU A 1 108 ? -19.842 -1.095 2.043 1.00 90.94 108 LEU A O 1
ATOM 842 N N . ALA A 1 109 ? -18.000 0.090 2.590 1.00 91.81 109 ALA A N 1
ATOM 843 C CA . ALA A 1 109 ? -17.925 -0.386 3.969 1.00 91.81 109 ALA A CA 1
ATOM 844 C C . ALA A 1 109 ? -19.128 0.062 4.800 1.00 91.81 109 ALA A C 1
ATOM 846 O O . ALA A 1 109 ? -19.721 -0.771 5.484 1.00 91.81 109 ALA A O 1
ATOM 847 N N . ASP A 1 110 ? -19.505 1.333 4.693 1.00 90.50 110 ASP A N 1
ATOM 848 C CA . ASP A 1 110 ? -20.549 1.925 5.527 1.00 90.50 110 ASP A CA 1
ATOM 849 C C . ASP A 1 110 ? -21.962 1.574 5.039 1.00 90.50 110 ASP A C 1
ATOM 851 O O . ASP A 1 110 ? -22.875 1.457 5.851 1.00 90.50 110 ASP A O 1
ATOM 855 N N . SER A 1 111 ? -22.159 1.373 3.728 1.00 90.38 111 SER A N 1
ATOM 856 C CA . SER A 1 111 ? -23.505 1.175 3.161 1.00 90.38 111 SER A CA 1
ATOM 857 C C . SER A 1 111 ? -23.901 -0.287 2.944 1.00 90.38 111 SER A C 1
ATOM 859 O O . SER A 1 111 ? -25.088 -0.598 3.004 1.00 90.38 111 SER A O 1
ATOM 861 N N . TYR A 1 112 ? -22.953 -1.188 2.644 1.00 85.25 112 TYR A N 1
ATOM 862 C CA . TYR A 1 112 ? -23.296 -2.528 2.141 1.00 85.25 112 TYR A CA 1
ATOM 863 C C . TYR A 1 112 ? -22.606 -3.681 2.869 1.00 85.25 112 TYR A C 1
ATOM 865 O O . TYR A 1 112 ? -23.257 -4.671 3.199 1.00 85.25 112 TYR A O 1
ATOM 873 N N . TRP A 1 113 ? -21.280 -3.627 3.033 1.00 82.56 113 TRP A N 1
ATOM 874 C CA . TRP A 1 113 ? -20.496 -4.825 3.372 1.00 82.56 113 TRP A CA 1
ATOM 875 C C . TRP A 1 113 ? -20.041 -4.887 4.830 1.00 82.56 113 TRP A C 1
ATOM 877 O O . TRP A 1 113 ? -19.783 -5.983 5.334 1.00 82.56 113 TRP A O 1
ATOM 887 N N . GLY A 1 114 ? -19.946 -3.744 5.508 1.00 87.19 114 GLY A N 1
ATOM 888 C CA . GLY A 1 114 ? -19.288 -3.625 6.804 1.00 87.19 114 GLY A CA 1
ATOM 889 C C . GLY A 1 114 ? -17.759 -3.589 6.687 1.00 87.19 114 GLY A C 1
ATOM 890 O O . GLY A 1 114 ? -17.159 -4.134 5.756 1.00 87.19 114 GLY A O 1
ATOM 891 N N . LYS A 1 115 ? -17.111 -2.967 7.679 1.00 88.12 115 LYS A N 1
ATOM 892 C CA . LYS A 1 115 ? -15.660 -2.697 7.701 1.00 88.12 115 LYS A CA 1
ATOM 893 C C . LYS A 1 115 ? -14.808 -3.954 7.483 1.00 88.12 115 LYS A C 1
ATOM 895 O O . LYS A 1 115 ? -13.935 -3.955 6.620 1.00 88.12 115 LYS A O 1
ATOM 900 N N . TYR A 1 116 ? -15.086 -5.044 8.207 1.00 88.00 116 TYR A N 1
ATOM 901 C CA . TYR A 1 116 ? -14.289 -6.278 8.125 1.00 88.00 116 TYR A CA 1
ATOM 902 C C . TYR A 1 116 ? -14.297 -6.905 6.722 1.00 88.00 116 TYR A C 1
ATOM 904 O O . TYR A 1 116 ? -13.240 -7.243 6.186 1.00 88.00 116 TYR A O 1
ATOM 912 N N . ARG A 1 117 ? -15.476 -7.034 6.095 1.00 88.75 117 ARG A N 1
ATOM 913 C CA . ARG A 1 117 ? -15.596 -7.637 4.757 1.00 88.75 117 ARG A CA 1
ATOM 914 C C . ARG A 1 117 ? -14.938 -6.764 3.696 1.00 88.75 117 ARG A C 1
ATOM 916 O O . ARG A 1 117 ? -14.252 -7.299 2.829 1.00 88.75 117 ARG A O 1
ATOM 923 N N . THR A 1 118 ? -15.083 -5.441 3.797 1.00 92.56 118 THR A N 1
ATOM 924 C CA . THR A 1 118 ? -14.375 -4.506 2.916 1.00 92.56 118 THR A CA 1
ATOM 925 C C . THR A 1 118 ? -12.865 -4.674 3.047 1.00 92.56 118 THR A C 1
ATOM 927 O O . THR A 1 118 ? -12.199 -4.888 2.039 1.00 92.56 118 THR A O 1
ATOM 930 N N . ILE A 1 119 ? -12.315 -4.685 4.266 1.00 91.88 119 ILE A N 1
ATOM 931 C CA . ILE A 1 119 ? -10.874 -4.900 4.469 1.00 91.88 119 ILE A CA 1
ATOM 932 C C . ILE A 1 119 ? -10.434 -6.233 3.850 1.00 91.88 119 ILE A C 1
ATOM 934 O O . ILE A 1 119 ? -9.467 -6.256 3.099 1.00 91.88 119 ILE A O 1
ATOM 938 N N . ALA A 1 120 ? -11.145 -7.337 4.093 1.00 92.12 120 ALA A N 1
ATOM 939 C CA . ALA A 1 120 ? -10.761 -8.654 3.577 1.00 92.12 120 ALA A CA 1
ATOM 940 C C . ALA A 1 120 ? -10.764 -8.732 2.034 1.00 92.12 120 ALA A C 1
ATOM 942 O O . ALA A 1 120 ? -9.807 -9.226 1.426 1.00 92.12 120 ALA A O 1
ATOM 943 N N . VAL A 1 121 ? -11.813 -8.215 1.385 1.00 94.12 121 VAL A N 1
ATOM 944 C CA . VAL A 1 121 ? -11.927 -8.207 -0.084 1.00 94.12 121 VAL A CA 1
ATOM 945 C C . VAL A 1 121 ? -10.841 -7.331 -0.702 1.00 94.12 121 VAL A C 1
ATOM 947 O O . VAL A 1 121 ? -10.127 -7.767 -1.605 1.00 94.12 121 VAL A O 1
ATOM 950 N N . PHE A 1 122 ? -10.662 -6.113 -0.192 1.00 94.50 122 PHE A N 1
ATOM 951 C CA . PHE A 1 122 ? -9.688 -5.179 -0.747 1.00 94.50 122 PHE A CA 1
ATOM 952 C C . PHE A 1 122 ? -8.237 -5.569 -0.436 1.00 94.50 122 PHE A C 1
ATOM 954 O O . PHE A 1 122 ? -7.374 -5.350 -1.284 1.00 94.50 122 PHE A O 1
ATOM 961 N N . SER A 1 123 ? -7.966 -6.245 0.685 1.00 93.50 123 SER A N 1
ATOM 962 C CA . SER A 1 123 ? -6.674 -6.899 0.951 1.00 93.50 123 SER A CA 1
ATOM 963 C C . SER A 1 123 ? -6.363 -7.997 -0.063 1.00 93.50 123 SER A C 1
ATOM 965 O O . SER A 1 123 ? -5.223 -8.113 -0.510 1.00 93.50 123 SER A O 1
ATOM 967 N N . THR A 1 124 ? -7.369 -8.759 -0.502 1.00 94.62 124 THR A N 1
ATOM 968 C CA . THR A 1 124 ? -7.185 -9.763 -1.563 1.00 94.62 124 THR A CA 1
ATOM 969 C C . THR A 1 124 ? -6.842 -9.094 -2.897 1.00 94.62 124 THR A C 1
ATOM 971 O O . THR A 1 124 ? -5.915 -9.520 -3.583 1.00 94.62 124 THR A O 1
ATOM 974 N N . ILE A 1 125 ? -7.531 -8.002 -3.249 1.00 96.06 125 ILE A N 1
ATOM 975 C CA . ILE A 1 125 ? -7.230 -7.209 -4.455 1.00 96.06 125 ILE A CA 1
ATOM 976 C C . ILE A 1 125 ? -5.811 -6.627 -4.387 1.00 96.06 125 ILE A C 1
ATOM 978 O O . ILE A 1 125 ? -5.072 -6.701 -5.368 1.00 96.06 125 ILE A O 1
ATOM 982 N N . TYR A 1 126 ? -5.415 -6.093 -3.229 1.00 95.25 126 TYR A N 1
ATOM 983 C CA . TYR A 1 126 ? -4.069 -5.570 -2.998 1.00 95.25 126 TYR A CA 1
ATOM 984 C C . TYR A 1 126 ? -3.012 -6.656 -3.211 1.00 95.25 126 TYR A C 1
ATOM 986 O O . TYR A 1 126 ? -2.047 -6.446 -3.944 1.00 95.25 126 TYR A O 1
ATOM 994 N N . PHE A 1 127 ? -3.214 -7.838 -2.623 1.00 94.38 127 PHE A N 1
ATOM 995 C CA . PHE A 1 127 ? -2.303 -8.971 -2.761 1.00 94.38 127 PHE A CA 1
ATOM 996 C C . PHE A 1 127 ? -2.167 -9.441 -4.216 1.00 94.38 127 PHE A C 1
ATOM 998 O O . PHE A 1 127 ? -1.059 -9.722 -4.675 1.00 94.38 127 PHE A O 1
ATOM 1005 N N . LEU A 1 128 ? -3.268 -9.482 -4.973 1.00 95.81 128 LEU A N 1
ATOM 1006 C CA . LEU A 1 128 ? -3.231 -9.788 -6.406 1.00 95.81 128 LEU A CA 1
ATOM 1007 C C . LEU A 1 128 ? -2.462 -8.722 -7.197 1.00 95.81 128 LEU A C 1
ATOM 1009 O O . LEU A 1 128 ? -1.687 -9.068 -8.085 1.00 95.81 128 LEU A O 1
ATOM 1013 N N . GLY A 1 129 ? -2.625 -7.443 -6.851 1.00 95.88 129 GLY A N 1
ATOM 1014 C CA . GLY A 1 129 ? -1.869 -6.347 -7.457 1.00 95.88 129 GLY A CA 1
ATOM 1015 C C . GLY A 1 129 ? -0.365 -6.435 -7.176 1.00 95.88 129 GLY A C 1
ATOM 1016 O O . GLY A 1 129 ? 0.439 -6.310 -8.101 1.00 95.88 129 GLY A O 1
ATOM 1017 N N . MET A 1 130 ? 0.014 -6.745 -5.931 1.00 94.50 130 MET A N 1
ATOM 1018 C CA . MET A 1 130 ? 1.404 -7.030 -5.548 1.00 94.50 130 MET A CA 1
ATOM 1019 C C .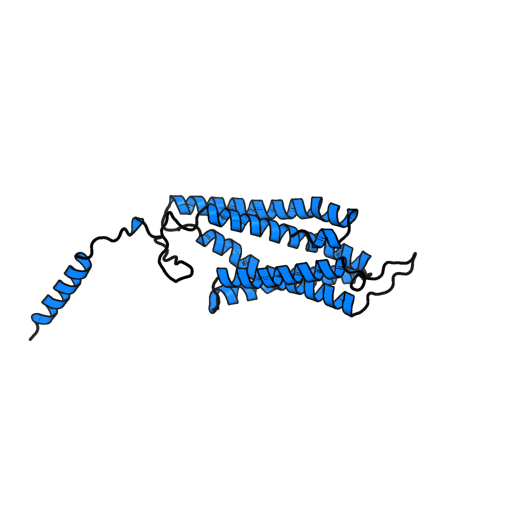 MET A 1 130 ? 1.956 -8.213 -6.339 1.00 94.50 130 MET A C 1
ATOM 1021 O O . MET A 1 130 ? 3.000 -8.097 -6.970 1.00 94.50 130 MET A O 1
ATOM 1025 N N . SER A 1 131 ? 1.206 -9.313 -6.398 1.00 94.31 131 SER A N 1
ATOM 1026 C CA . SER A 1 131 ? 1.589 -10.511 -7.148 1.00 94.31 131 SER A CA 1
ATOM 1027 C C . SER A 1 131 ? 1.812 -10.205 -8.632 1.00 94.31 131 SER A C 1
ATOM 1029 O O . SER A 1 131 ? 2.789 -10.670 -9.216 1.00 94.31 131 SER A O 1
ATOM 1031 N N . ALA A 1 132 ? 0.952 -9.387 -9.248 1.00 94.31 132 ALA A N 1
ATOM 1032 C CA . ALA A 1 132 ? 1.104 -8.966 -10.639 1.00 94.31 132 ALA A CA 1
ATOM 1033 C C . ALA A 1 132 ? 2.388 -8.148 -10.868 1.00 94.31 132 ALA A C 1
ATOM 1035 O O . ALA A 1 132 ? 3.103 -8.417 -11.834 1.00 94.31 132 ALA A O 1
ATOM 1036 N N . LEU A 1 133 ? 2.725 -7.217 -9.965 1.00 93.50 133 LEU A N 1
ATOM 1037 C CA . LEU A 1 133 ? 3.985 -6.459 -10.016 1.00 93.50 133 LEU A CA 1
ATOM 1038 C C . LEU A 1 133 ? 5.213 -7.352 -9.815 1.00 93.50 133 LEU A C 1
ATOM 1040 O O . LEU A 1 133 ? 6.208 -7.235 -10.536 1.00 93.50 133 LEU A O 1
ATOM 1044 N N . THR A 1 134 ? 5.156 -8.275 -8.854 1.00 93.25 134 THR A N 1
ATOM 1045 C CA . THR A 1 134 ? 6.230 -9.243 -8.621 1.00 93.25 134 THR A CA 1
ATOM 1046 C C . THR A 1 134 ? 6.451 -10.103 -9.861 1.00 93.25 134 THR A C 1
ATOM 1048 O O . THR A 1 134 ? 7.592 -10.273 -10.292 1.00 93.25 134 THR A O 1
ATOM 1051 N N . LEU A 1 135 ? 5.380 -10.610 -10.478 1.00 92.44 135 LEU A N 1
ATOM 1052 C CA . LEU A 1 135 ? 5.453 -11.413 -11.699 1.00 92.44 135 LEU A CA 1
ATOM 1053 C C . LEU A 1 135 ? 5.992 -10.601 -12.878 1.00 92.44 135 LEU A C 1
ATOM 1055 O O . LEU A 1 135 ? 6.882 -11.090 -13.577 1.00 92.44 135 LEU A O 1
ATOM 1059 N N . SER A 1 136 ? 5.541 -9.355 -13.061 1.00 91.75 136 SER A N 1
ATOM 1060 C CA . SER A 1 136 ? 6.049 -8.482 -14.127 1.00 91.75 136 SER A CA 1
ATOM 1061 C C . SER A 1 136 ? 7.542 -8.195 -13.977 1.00 91.75 136 SER A C 1
ATOM 1063 O O . SER A 1 136 ? 8.256 -8.063 -14.964 1.00 91.75 136 SER A O 1
ATOM 1065 N N . ALA A 1 137 ? 8.039 -8.133 -12.739 1.00 89.00 137 ALA A N 1
ATOM 1066 C CA . ALA A 1 137 ? 9.444 -7.876 -12.450 1.00 89.00 137 ALA A CA 1
ATOM 1067 C C . ALA A 1 137 ? 10.315 -9.140 -12.333 1.00 89.00 137 ALA A C 1
ATOM 1069 O O . ALA A 1 137 ? 11.537 -8.997 -12.319 1.00 89.00 137 ALA A O 1
ATOM 1070 N N . SER A 1 138 ? 9.744 -10.348 -12.261 1.00 89.56 138 SER A N 1
ATOM 1071 C CA . SER A 1 138 ? 10.494 -11.595 -12.005 1.00 89.56 138 SER A CA 1
ATOM 1072 C C . SER A 1 138 ? 10.473 -12.589 -13.166 1.00 89.56 138 SER A C 1
ATOM 1074 O O . SER A 1 138 ? 11.419 -13.356 -13.321 1.00 89.56 138 SER A O 1
ATOM 1076 N N . VAL A 1 139 ? 9.417 -12.601 -13.986 1.00 89.31 139 VAL A N 1
ATOM 1077 C CA . VAL A 1 139 ? 9.281 -13.553 -15.097 1.00 89.31 139 VAL A CA 1
ATOM 1078 C C . VAL A 1 139 ? 9.990 -13.000 -16.339 1.00 89.31 139 VAL A C 1
ATOM 1080 O O . VAL A 1 139 ? 9.567 -11.957 -16.834 1.00 89.31 139 VAL A O 1
ATOM 1083 N N . PRO A 1 140 ? 10.991 -13.693 -16.918 1.00 82.69 140 PRO A N 1
ATOM 1084 C CA . PRO A 1 140 ? 11.773 -13.178 -18.051 1.00 82.69 140 PRO A CA 1
ATOM 1085 C C . PRO A 1 140 ? 10.948 -12.762 -19.276 1.00 82.69 140 PRO A C 1
ATOM 1087 O O . PRO A 1 140 ? 11.327 -11.847 -19.994 1.00 82.69 140 PRO A O 1
ATOM 1090 N N . TYR A 1 141 ? 9.804 -13.413 -19.507 1.00 82.69 141 TYR A N 1
ATOM 1091 C CA . TYR A 1 141 ? 8.887 -13.070 -20.600 1.00 82.69 141 TYR A CA 1
ATOM 1092 C C . TYR A 1 141 ? 8.106 -11.766 -20.348 1.00 82.69 141 TYR A C 1
ATOM 1094 O O . TYR A 1 141 ? 7.796 -11.025 -21.277 1.00 82.69 141 TYR A O 1
ATOM 1102 N N . LEU A 1 142 ? 7.794 -11.474 -19.082 1.00 82.44 142 LEU A N 1
ATOM 1103 C CA . LEU A 1 142 ? 7.032 -10.291 -18.670 1.00 82.44 142 LEU A CA 1
ATOM 1104 C C . LEU A 1 142 ? 7.936 -9.106 -18.308 1.00 82.44 142 LEU A C 1
ATOM 1106 O O . LEU A 1 142 ? 7.461 -7.973 -18.262 1.00 82.44 142 LEU A O 1
ATOM 1110 N N . GLN A 1 143 ? 9.221 -9.368 -18.069 1.00 85.38 143 GLN A N 1
ATOM 1111 C CA . GLN A 1 143 ? 10.208 -8.348 -17.761 1.00 85.38 143 GLN A CA 1
ATOM 1112 C C . GLN A 1 143 ? 10.420 -7.407 -18.954 1.00 85.38 143 GLN A C 1
ATOM 1114 O O . GLN A 1 143 ? 10.640 -7.878 -20.075 1.00 85.38 143 GLN A O 1
ATOM 1119 N N . PRO A 1 144 ? 10.426 -6.084 -18.718 1.00 80.88 144 PRO A N 1
ATOM 1120 C CA . PRO A 1 144 ? 10.820 -5.121 -19.732 1.00 80.88 144 PRO A CA 1
ATOM 1121 C C . PRO A 1 144 ? 12.211 -5.453 -20.293 1.00 80.88 144 PRO A C 1
ATOM 1123 O O . PRO A 1 144 ? 13.101 -5.850 -19.527 1.00 80.88 144 PRO A O 1
ATOM 1126 N N . PRO A 1 145 ? 12.424 -5.307 -21.612 1.00 78.56 145 PRO A N 1
ATOM 1127 C CA . PRO A 1 145 ? 13.711 -5.598 -22.225 1.00 78.56 145 PRO A CA 1
ATOM 1128 C C . PRO A 1 145 ? 14.793 -4.682 -21.647 1.00 78.56 145 PRO A C 1
ATOM 1130 O O . PRO A 1 145 ? 14.547 -3.510 -21.389 1.00 78.56 145 PRO A O 1
ATOM 1133 N N . GLN A 1 146 ? 16.001 -5.204 -21.438 1.00 80.38 146 GLN A N 1
ATOM 1134 C CA . GLN A 1 146 ? 17.114 -4.396 -20.936 1.00 80.38 146 GLN A CA 1
ATOM 1135 C C . GLN A 1 146 ? 17.702 -3.521 -22.051 1.00 80.38 146 GLN A C 1
ATOM 1137 O O . GLN A 1 146 ? 17.719 -3.922 -23.216 1.00 80.38 146 GLN A O 1
ATOM 1142 N N . CYS A 1 147 ? 18.216 -2.339 -21.701 1.00 80.06 147 CYS A N 1
ATOM 1143 C CA . CYS A 1 147 ? 18.986 -1.528 -22.643 1.00 80.06 147 CYS A CA 1
ATOM 1144 C C . CYS A 1 147 ? 20.251 -2.272 -23.092 1.00 80.06 147 CYS A C 1
ATOM 1146 O O . CYS A 1 147 ? 20.982 -2.831 -22.271 1.00 80.06 147 CYS A O 1
ATOM 1148 N N . ILE A 1 148 ? 20.542 -2.221 -24.390 1.00 79.44 148 ILE A N 1
ATOM 1149 C CA . ILE A 1 148 ? 21.782 -2.732 -24.978 1.00 79.44 148 ILE A CA 1
ATOM 1150 C C . ILE A 1 148 ? 22.624 -1.515 -25.369 1.00 79.44 148 ILE A C 1
ATOM 1152 O O . ILE A 1 148 ? 22.416 -0.896 -26.414 1.00 79.44 148 ILE A O 1
ATOM 1156 N N . GLY A 1 149 ? 23.560 -1.131 -24.497 1.00 78.81 149 GLY A N 1
ATOM 1157 C CA . GLY A 1 149 ? 24.351 0.088 -24.675 1.00 78.81 149 GLY A CA 1
ATOM 1158 C C . GLY A 1 149 ? 23.480 1.346 -24.587 1.00 78.81 149 GLY A C 1
ATOM 1159 O O . GLY A 1 149 ? 22.810 1.564 -23.583 1.00 78.81 149 GLY A O 1
ATOM 1160 N N . SER A 1 150 ? 23.486 2.177 -25.632 1.00 78.25 150 SER A N 1
ATOM 1161 C CA . SER A 1 150 ? 22.668 3.398 -25.724 1.00 78.25 150 SER A CA 1
ATOM 1162 C C . SER A 1 150 ? 21.254 3.166 -26.271 1.00 78.25 150 SER A C 1
ATOM 1164 O O . SER A 1 150 ? 20.450 4.097 -26.291 1.00 78.25 150 SER A O 1
ATOM 1166 N N . PHE A 1 151 ? 20.938 1.950 -26.729 1.00 80.19 151 PHE A N 1
ATOM 1167 C CA . PHE A 1 151 ? 19.632 1.621 -27.291 1.00 80.19 151 PHE A CA 1
ATOM 1168 C C . PHE A 1 151 ? 18.753 0.925 -26.249 1.00 80.19 151 PHE A C 1
ATOM 1170 O O . PHE A 1 151 ? 19.040 -0.192 -25.815 1.00 80.19 151 PHE A O 1
ATOM 1177 N N . CYS A 1 152 ? 17.657 1.582 -25.876 1.00 81.19 152 CYS A N 1
ATOM 1178 C CA . CYS A 1 152 ? 16.653 1.047 -24.965 1.00 81.19 152 CYS A CA 1
ATOM 1179 C C . CYS A 1 152 ? 15.362 0.763 -25.750 1.00 81.19 152 CYS A C 1
ATOM 1181 O O . CYS A 1 152 ? 14.652 1.707 -26.115 1.00 81.19 152 CYS A O 1
ATOM 1183 N N . PRO A 1 153 ? 15.056 -0.509 -26.065 1.00 81.19 153 PRO A N 1
ATOM 1184 C CA . PRO A 1 153 ? 13.810 -0.850 -26.738 1.00 81.19 153 PRO A CA 1
ATOM 1185 C C . PRO A 1 153 ? 12.609 -0.520 -25.844 1.00 81.19 153 PRO A C 1
ATOM 1187 O O . PRO A 1 153 ? 12.651 -0.689 -24.625 1.00 81.19 153 PRO A O 1
ATOM 1190 N N . GLN A 1 154 ? 11.528 -0.046 -26.459 1.00 81.31 154 GLN A N 1
ATOM 1191 C CA . GLN A 1 154 ? 10.276 0.200 -25.746 1.00 81.31 154 GLN A CA 1
ATOM 1192 C C . GLN A 1 154 ? 9.655 -1.135 -25.293 1.00 81.31 154 GLN A C 1
ATOM 1194 O O . GLN A 1 154 ? 9.742 -2.123 -26.033 1.00 81.31 154 GLN A O 1
ATOM 1199 N N . PRO A 1 155 ? 9.044 -1.190 -24.096 1.00 84.19 155 PRO A N 1
ATOM 1200 C CA . PRO A 1 155 ? 8.414 -2.404 -23.593 1.00 84.19 155 PRO A CA 1
ATOM 1201 C C . PRO A 1 155 ? 7.250 -2.828 -24.490 1.00 84.19 155 PRO A C 1
ATOM 1203 O O . PRO A 1 155 ? 6.529 -2.002 -25.055 1.00 84.19 155 PRO A O 1
ATOM 1206 N N . ALA A 1 156 ? 7.041 -4.138 -24.605 1.00 86.88 156 ALA A N 1
ATOM 1207 C CA . ALA A 1 156 ? 5.888 -4.652 -25.327 1.00 86.88 156 ALA A CA 1
ATOM 1208 C C . ALA A 1 156 ? 4.588 -4.306 -24.581 1.00 86.88 156 ALA A C 1
ATOM 1210 O O . ALA A 1 156 ? 4.559 -4.237 -23.350 1.00 86.88 156 ALA A O 1
ATOM 1211 N N . LEU A 1 157 ? 3.484 -4.158 -25.322 1.00 88.44 157 LEU A N 1
ATOM 1212 C CA . LEU A 1 157 ? 2.190 -3.755 -24.760 1.00 88.44 157 LEU A CA 1
ATOM 1213 C C . LEU A 1 157 ? 1.760 -4.628 -23.569 1.00 88.44 157 LEU A C 1
ATOM 1215 O O . LEU A 1 157 ? 1.279 -4.108 -22.572 1.00 88.44 157 LEU A O 1
ATOM 1219 N N . HIS A 1 158 ? 1.968 -5.945 -23.636 1.00 88.12 158 HIS A N 1
ATOM 1220 C CA . HIS A 1 158 ? 1.581 -6.858 -22.557 1.00 88.12 158 HIS A CA 1
ATOM 1221 C C . HIS A 1 158 ? 2.384 -6.640 -21.261 1.00 88.12 158 HIS A C 1
ATOM 1223 O O . HIS A 1 158 ? 1.812 -6.743 -20.178 1.00 88.12 158 HIS A O 1
ATOM 1229 N N . GLN A 1 159 ? 3.672 -6.291 -21.361 1.00 89.56 159 GLN A N 1
ATOM 1230 C CA . GLN A 1 159 ? 4.548 -6.000 -20.214 1.00 89.56 159 GLN A CA 1
ATOM 1231 C C . GLN A 1 159 ? 4.144 -4.683 -19.546 1.00 89.56 159 GLN A C 1
ATOM 1233 O O . GLN A 1 159 ? 4.084 -4.582 -18.323 1.00 89.56 159 GLN A O 1
ATOM 1238 N N . TYR A 1 160 ? 3.794 -3.691 -20.366 1.00 90.31 160 TYR A N 1
ATOM 1239 C CA . TYR A 1 160 ? 3.251 -2.422 -19.899 1.00 90.31 160 TYR A CA 1
ATOM 1240 C C . TYR A 1 160 ? 1.904 -2.620 -19.190 1.00 90.31 160 TYR A C 1
ATOM 1242 O O . TYR A 1 160 ? 1.713 -2.179 -18.058 1.00 90.31 160 TYR A O 1
ATOM 1250 N N . LEU A 1 161 ? 0.977 -3.342 -19.825 1.00 92.19 161 LEU A N 1
ATOM 1251 C CA . LEU A 1 161 ? -0.367 -3.562 -19.295 1.00 92.19 161 LEU A CA 1
ATOM 1252 C C . LEU A 1 161 ? -0.353 -4.331 -17.976 1.00 92.19 161 LEU A C 1
ATOM 1254 O O . LEU A 1 161 ? -1.031 -3.911 -17.045 1.00 92.19 161 LEU A O 1
ATOM 1258 N N . ILE A 1 162 ? 0.413 -5.419 -17.861 1.00 93.31 162 ILE A N 1
ATOM 1259 C CA . ILE A 1 162 ? 0.426 -6.214 -16.625 1.00 93.31 162 ILE A CA 1
ATOM 1260 C C . ILE A 1 162 ? 0.962 -5.407 -15.435 1.00 93.31 162 ILE A C 1
ATOM 1262 O O . ILE A 1 162 ? 0.402 -5.486 -14.341 1.00 93.31 162 ILE A O 1
ATOM 1266 N N . TYR A 1 163 ? 1.978 -4.568 -15.669 1.00 93.38 163 TYR A N 1
ATOM 1267 C CA . TYR A 1 163 ? 2.536 -3.679 -14.655 1.00 93.38 163 TYR A CA 1
ATOM 1268 C C . TYR A 1 163 ? 1.504 -2.646 -14.186 1.00 93.38 163 TYR A C 1
ATOM 1270 O O . TYR A 1 163 ? 1.251 -2.519 -12.988 1.00 93.38 163 TYR A O 1
ATOM 1278 N N . PHE A 1 164 ? 0.856 -1.941 -15.119 1.00 95.06 164 PHE A N 1
ATOM 1279 C CA . PHE A 1 164 ? -0.132 -0.915 -14.777 1.00 95.06 164 PHE A CA 1
ATOM 1280 C C . PHE A 1 164 ? -1.416 -1.496 -14.180 1.00 95.06 164 PHE A C 1
ATOM 1282 O O . PHE A 1 164 ? -1.972 -0.902 -13.259 1.00 95.06 164 PHE A O 1
ATOM 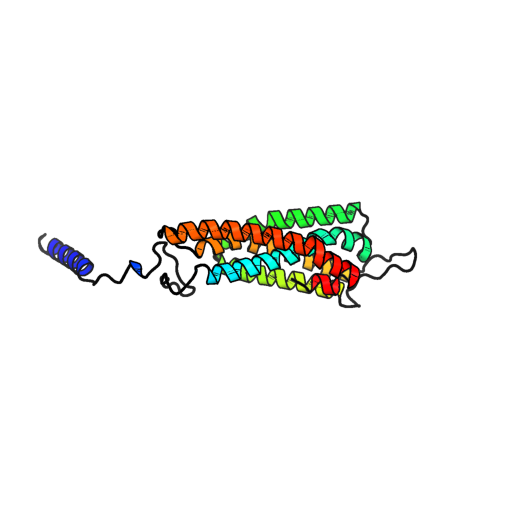1289 N N . VAL A 1 165 ? -1.869 -2.666 -14.637 1.00 95.81 165 VAL A N 1
ATOM 1290 C CA . VAL A 1 165 ? -2.993 -3.377 -14.011 1.00 95.81 165 VAL A CA 1
ATOM 1291 C C . VAL A 1 165 ? -2.659 -3.703 -12.558 1.00 95.81 165 VAL A C 1
ATOM 1293 O O . VAL A 1 165 ? -3.446 -3.363 -11.678 1.00 95.81 165 VAL A O 1
ATOM 1296 N N . GLY A 1 166 ? -1.478 -4.267 -12.280 1.00 96.00 166 GLY A N 1
ATOM 1297 C CA . GLY A 1 166 ? -1.032 -4.522 -10.907 1.00 96.00 166 GLY A CA 1
ATOM 1298 C C . GLY A 1 166 ? -0.974 -3.245 -10.064 1.00 96.00 166 GLY A C 1
ATOM 1299 O O . GLY A 1 166 ? -1.522 -3.189 -8.963 1.00 96.00 166 GLY A O 1
ATOM 1300 N N . LEU A 1 167 ? -0.400 -2.180 -10.624 1.00 96.06 167 LEU A N 1
ATOM 1301 C CA . LEU A 1 167 ? -0.255 -0.882 -9.970 1.00 96.06 167 LEU A CA 1
ATOM 1302 C C . LEU A 1 167 ? -1.610 -0.250 -9.587 1.00 96.06 167 LEU A C 1
ATOM 1304 O O . LEU A 1 167 ? -1.774 0.246 -8.467 1.00 96.06 167 LEU A O 1
ATOM 1308 N N . TYR A 1 168 ? -2.603 -0.295 -10.479 1.00 96.88 168 TYR A N 1
ATOM 1309 C CA . TYR A 1 168 ? -3.946 0.227 -10.202 1.00 96.88 168 TYR A CA 1
ATOM 1310 C C . TYR A 1 168 ? -4.798 -0.717 -9.340 1.00 96.88 168 TYR A C 1
ATOM 1312 O O . TYR A 1 168 ? -5.633 -0.233 -8.574 1.00 96.88 168 TYR A O 1
ATOM 1320 N N . MET A 1 169 ? -4.562 -2.033 -9.371 1.00 96.56 169 MET A N 1
ATOM 1321 C CA . MET A 1 169 ? -5.154 -2.960 -8.396 1.00 96.56 169 MET A CA 1
ATOM 1322 C C . MET A 1 169 ? -4.682 -2.644 -6.975 1.00 96.56 169 MET A C 1
ATOM 1324 O O . MET A 1 169 ? -5.496 -2.635 -6.056 1.00 96.56 169 MET A O 1
ATOM 1328 N N . ILE A 1 170 ? -3.406 -2.294 -6.790 1.00 96.00 170 ILE A N 1
ATOM 1329 C CA . ILE A 1 170 ? -2.895 -1.821 -5.495 1.00 96.00 170 ILE A CA 1
ATOM 1330 C C . ILE A 1 170 ? -3.556 -0.511 -5.084 1.00 96.00 170 ILE A C 1
ATOM 1332 O O . ILE A 1 170 ? -3.956 -0.378 -3.930 1.00 96.00 170 ILE A O 1
ATOM 1336 N N . ALA A 1 171 ? -3.724 0.440 -6.008 1.00 96.25 171 ALA A N 1
ATOM 1337 C CA . ALA A 1 171 ? -4.421 1.691 -5.706 1.00 96.25 171 ALA A CA 1
ATOM 1338 C C . ALA A 1 171 ? -5.865 1.446 -5.240 1.00 96.25 171 ALA A C 1
ATOM 1340 O O . ALA A 1 171 ? -6.331 2.072 -4.285 1.00 96.25 171 ALA A O 1
ATOM 1341 N N . LEU A 1 172 ? -6.564 0.507 -5.880 1.00 95.75 172 LEU A N 1
ATOM 1342 C CA . LEU A 1 172 ? -7.909 0.099 -5.488 1.00 95.75 172 LEU A CA 1
ATOM 1343 C C . LEU A 1 172 ? -7.909 -0.602 -4.123 1.00 95.75 172 LEU A C 1
ATOM 1345 O O . LEU A 1 172 ? -8.665 -0.198 -3.242 1.00 95.75 172 LEU A O 1
ATOM 1349 N N . GLY A 1 173 ? -7.037 -1.595 -3.927 1.00 94.88 173 GLY A N 1
ATOM 1350 C CA . GLY A 1 173 ? -6.871 -2.335 -2.672 1.00 94.88 173 GLY A CA 1
ATOM 1351 C C . GLY A 1 173 ? -6.578 -1.414 -1.488 1.00 94.88 173 GLY A C 1
ATOM 1352 O O . GLY A 1 173 ? -7.273 -1.447 -0.474 1.00 94.88 173 GLY A O 1
ATOM 1353 N N . ALA A 1 174 ? -5.617 -0.505 -1.653 1.00 93.81 174 ALA A N 1
ATOM 1354 C CA . ALA A 1 174 ? -5.269 0.502 -0.657 1.00 93.81 174 ALA A CA 1
ATOM 1355 C C . ALA A 1 174 ? -6.463 1.407 -0.320 1.00 93.81 174 ALA A C 1
ATOM 1357 O O . ALA A 1 174 ? -6.648 1.784 0.837 1.00 93.81 174 ALA A O 1
ATOM 1358 N N . GLY A 1 175 ? -7.288 1.721 -1.322 1.00 92.00 175 GLY A N 1
ATOM 1359 C CA . GLY A 1 175 ? -8.521 2.481 -1.164 1.00 92.00 175 GLY A CA 1
ATOM 1360 C C . GLY A 1 175 ? -9.532 1.820 -0.232 1.00 92.00 175 GLY A C 1
ATOM 1361 O O . GLY A 1 175 ? -10.122 2.496 0.594 1.00 92.00 175 GLY A O 1
ATOM 1362 N N . GLY A 1 176 ? -9.723 0.504 -0.294 1.00 90.81 176 GLY A N 1
ATOM 1363 C CA . GLY A 1 176 ? -10.649 -0.170 0.624 1.00 90.81 176 GLY A CA 1
ATOM 1364 C C . GLY A 1 176 ? -10.100 -0.361 2.036 1.00 90.81 176 GLY A C 1
ATOM 1365 O O . GLY A 1 176 ? -10.847 -0.264 3.008 1.00 90.81 176 GLY A O 1
ATOM 1366 N N . ILE A 1 177 ? -8.793 -0.602 2.161 1.00 92.06 177 ILE A N 1
ATOM 1367 C CA . ILE A 1 177 ? -8.147 -0.908 3.446 1.00 92.06 177 ILE A CA 1
ATOM 1368 C C . ILE A 1 177 ? -8.016 0.352 4.309 1.00 92.06 177 ILE A C 1
ATOM 1370 O O . ILE A 1 177 ? -8.471 0.375 5.454 1.00 92.06 177 ILE A O 1
ATOM 1374 N N . LYS A 1 178 ? -7.430 1.423 3.757 1.00 90.06 178 LYS A N 1
ATOM 1375 C CA . LYS A 1 178 ? -7.032 2.630 4.502 1.00 90.06 178 LYS A CA 1
ATOM 1376 C C . LYS A 1 178 ? -8.156 3.323 5.289 1.00 90.06 178 LYS A C 1
ATOM 1378 O O . LYS A 1 178 ? -7.896 3.676 6.438 1.00 90.06 178 LYS A O 1
ATOM 1383 N N . PRO A 1 179 ? -9.372 3.536 4.750 1.00 90.69 179 PRO A N 1
ATOM 1384 C CA . PRO A 1 179 ? -10.441 4.186 5.510 1.00 90.69 179 PRO A CA 1
ATOM 1385 C C . PRO A 1 179 ? -11.045 3.273 6.590 1.00 90.69 179 PRO A C 1
ATOM 1387 O O . PRO A 1 179 ? -11.615 3.762 7.564 1.00 90.69 179 PRO A O 1
ATOM 1390 N N . CYS A 1 180 ? -10.912 1.953 6.441 1.00 91.38 180 CYS A N 1
ATOM 1391 C CA . CYS A 1 180 ? -11.584 0.982 7.301 1.00 91.38 180 CYS A CA 1
ATOM 1392 C C . CYS A 1 180 ? -10.689 0.457 8.429 1.00 91.38 180 CYS A C 1
ATOM 1394 O O . CYS A 1 180 ? -11.194 0.108 9.486 1.00 91.38 180 CYS A O 1
ATOM 1396 N N . VAL A 1 181 ? -9.371 0.367 8.232 1.00 92.00 181 VAL A N 1
ATOM 1397 C CA . VAL A 1 181 ? -8.463 -0.315 9.174 1.00 92.00 181 VAL A CA 1
ATOM 1398 C C . VAL A 1 181 ? -8.320 0.414 10.513 1.00 92.00 181 VAL A C 1
ATOM 1400 O O . VAL A 1 181 ? -8.329 -0.220 11.567 1.00 92.00 181 VAL A O 1
ATOM 1403 N N . SER A 1 182 ? -8.239 1.748 10.494 1.00 91.00 182 SER A N 1
ATOM 1404 C CA . SER A 1 182 ? -8.096 2.559 11.709 1.00 91.00 182 SER A CA 1
ATOM 1405 C C . SER A 1 182 ? -9.386 2.582 12.524 1.00 91.00 182 SER A C 1
ATOM 1407 O O . SER A 1 182 ? -9.341 2.459 13.747 1.00 91.00 182 SER A O 1
ATOM 1409 N N . SER A 1 183 ? -10.535 2.676 11.849 1.00 91.19 183 SER A N 1
ATOM 1410 C CA . SER A 1 183 ? -11.849 2.588 12.484 1.00 91.19 183 SER A CA 1
ATOM 1411 C C . SER A 1 183 ? -12.118 1.177 13.007 1.00 91.19 183 SER A C 1
ATOM 1413 O O . SER A 1 183 ? -12.515 1.033 14.152 1.00 91.19 183 SER A O 1
ATOM 1415 N N . PHE A 1 184 ? -11.785 0.130 12.250 1.00 90.81 184 PHE A N 1
ATOM 1416 C CA . PHE A 1 184 ? -11.909 -1.258 12.704 1.00 90.81 184 PHE A CA 1
ATOM 1417 C C . PHE A 1 184 ? -11.016 -1.576 13.914 1.00 90.81 184 PHE A C 1
ATOM 1419 O O . PHE A 1 184 ? -11.423 -2.313 14.808 1.00 90.81 184 PHE A O 1
ATOM 1426 N N . GLY A 1 185 ? -9.807 -1.009 13.969 1.00 90.31 185 GLY A N 1
ATOM 1427 C CA . GLY A 1 185 ? -8.929 -1.117 15.136 1.00 90.31 185 GLY A CA 1
ATOM 1428 C C . GLY A 1 185 ? -9.448 -0.351 16.353 1.00 90.31 185 GLY A C 1
ATOM 1429 O O . GLY A 1 185 ? -9.310 -0.822 17.479 1.00 90.31 185 GLY A O 1
ATOM 1430 N N . ALA A 1 186 ? -10.085 0.797 16.129 1.00 89.94 186 ALA A N 1
ATOM 1431 C CA . ALA A 1 186 ? -10.762 1.568 17.164 1.00 89.94 186 ALA A CA 1
ATOM 1432 C C . ALA A 1 186 ? -12.005 0.849 17.719 1.00 89.94 186 ALA A C 1
ATOM 1434 O O . ALA A 1 186 ? -12.264 0.968 18.914 1.00 89.94 186 ALA A O 1
ATOM 1435 N N . ASP A 1 187 ? -12.707 0.077 16.883 1.00 89.12 187 ASP A N 1
ATOM 1436 C CA . ASP A 1 187 ? -13.852 -0.766 17.265 1.00 89.12 187 ASP A CA 1
ATOM 1437 C C . ASP A 1 187 ? -13.438 -1.977 18.134 1.00 89.12 187 ASP A C 1
ATOM 1439 O O . ASP A 1 187 ? -14.287 -2.732 18.587 1.00 89.12 187 ASP A O 1
ATOM 1443 N N . GLN A 1 188 ? -12.137 -2.203 18.371 1.00 88.75 188 GLN A N 1
ATOM 1444 C CA . GLN A 1 188 ? -11.666 -3.272 19.268 1.00 88.75 188 GLN A CA 1
ATOM 1445 C C . GLN A 1 188 ? -11.696 -2.882 20.755 1.00 88.75 188 GLN A C 1
ATOM 1447 O O . GLN A 1 188 ? -11.276 -3.686 21.589 1.00 88.75 188 GLN A O 1
ATOM 1452 N N . PHE A 1 189 ? -12.120 -1.659 21.081 1.00 88.75 189 PHE A N 1
ATOM 1453 C CA . PHE A 1 189 ? -12.186 -1.129 22.442 1.00 88.75 189 PHE A CA 1
ATOM 1454 C C . PHE A 1 189 ? -13.592 -0.604 22.730 1.00 88.75 189 PHE A C 1
ATOM 1456 O O . PHE A 1 189 ? -14.116 0.187 21.944 1.00 88.75 189 PHE A O 1
ATOM 1463 N N . ASP A 1 190 ? -14.151 -0.984 23.877 1.00 85.38 190 ASP A N 1
ATOM 1464 C CA . ASP A 1 190 ? -15.463 -0.527 24.335 1.00 85.38 190 ASP A CA 1
ATOM 1465 C C . ASP A 1 190 ? -15.387 0.938 24.809 1.00 85.38 190 ASP A C 1
ATOM 1467 O O . ASP A 1 190 ? -14.652 1.280 25.739 1.00 85.38 190 ASP A O 1
ATOM 1471 N N . ASP A 1 191 ? -16.152 1.831 24.174 1.00 82.69 191 ASP A N 1
ATOM 1472 C CA . ASP A 1 191 ? -16.187 3.255 24.537 1.00 82.69 191 ASP A CA 1
ATOM 1473 C C . ASP A 1 191 ? -16.918 3.523 25.866 1.00 82.69 191 ASP A C 1
ATOM 1475 O O . ASP A 1 191 ? -16.744 4.598 26.457 1.00 82.69 191 ASP A O 1
ATOM 1479 N N . THR A 1 192 ? -17.723 2.568 26.346 1.00 84.25 192 THR A N 1
ATOM 1480 C CA . THR A 1 192 ? -18.442 2.670 27.625 1.00 84.25 192 THR A CA 1
ATOM 1481 C C . THR A 1 192 ? -17.539 2.383 28.826 1.00 84.25 192 THR A C 1
ATOM 1483 O O . THR A 1 192 ? -17.816 2.866 29.927 1.00 84.25 192 THR A O 1
ATOM 1486 N N . ASP A 1 193 ? -16.417 1.685 28.619 1.00 83.94 193 ASP A N 1
ATOM 1487 C CA . ASP A 1 193 ? -15.428 1.399 29.655 1.00 83.94 193 ASP A CA 1
ATOM 1488 C C . ASP A 1 193 ? -14.318 2.480 29.669 1.00 83.94 193 ASP A C 1
ATOM 1490 O O . ASP A 1 193 ? -13.569 2.640 28.696 1.00 83.94 193 ASP A O 1
ATOM 1494 N N . PRO A 1 194 ? -14.140 3.233 30.774 1.00 85.69 194 PRO A N 1
ATOM 1495 C CA . PRO A 1 194 ? -13.125 4.288 30.853 1.00 85.69 194 PRO A CA 1
ATOM 1496 C C . PRO A 1 194 ? -11.680 3.771 30.714 1.00 85.69 194 PRO A C 1
ATOM 1498 O O . PRO A 1 194 ? -10.797 4.500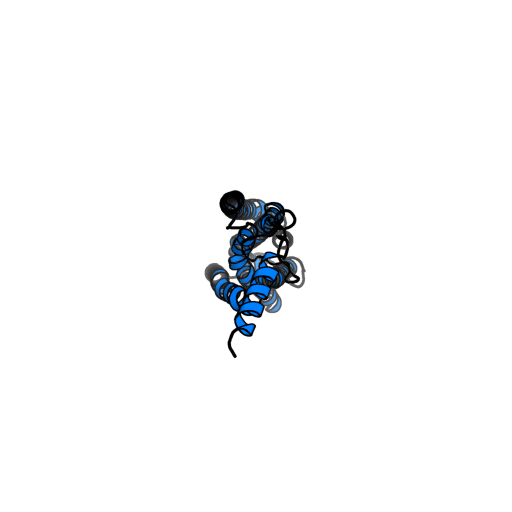 30.237 1.00 85.69 194 PRO A O 1
ATOM 1501 N N . VAL A 1 195 ? -11.412 2.523 31.110 1.00 86.06 195 VAL A N 1
ATOM 1502 C CA . VAL A 1 195 ? -10.098 1.882 30.974 1.00 86.06 195 VAL A CA 1
ATOM 1503 C C . VAL A 1 195 ? -9.824 1.561 29.508 1.00 86.06 195 VAL A C 1
ATOM 1505 O O . VAL A 1 195 ? -8.733 1.850 29.006 1.00 86.06 195 VAL A O 1
ATOM 1508 N N . GLU A 1 196 ? -10.802 1.001 28.796 1.00 84.81 196 GLU A N 1
ATOM 1509 C CA . GLU A 1 196 ? -10.660 0.673 27.373 1.00 84.81 196 GLU A CA 1
ATOM 1510 C C . GLU A 1 196 ? -10.591 1.916 26.493 1.00 84.81 196 GLU A C 1
ATOM 1512 O O . GLU A 1 196 ? -9.734 1.996 25.609 1.00 84.81 196 GLU A O 1
ATOM 1517 N N . ARG A 1 197 ? -11.360 2.956 26.819 1.00 86.25 197 ARG A N 1
ATOM 1518 C CA . ARG A 1 197 ? -11.276 4.260 26.153 1.00 86.25 197 ARG A CA 1
ATOM 1519 C C . ARG A 1 197 ? -9.875 4.875 26.221 1.00 86.25 197 ARG A C 1
ATOM 1521 O O . ARG A 1 197 ? -9.400 5.463 25.247 1.00 86.25 197 ARG A O 1
ATOM 1528 N N . THR A 1 198 ? -9.172 4.712 27.342 1.00 88.00 198 THR A N 1
ATOM 1529 C CA . THR A 1 198 ? -7.776 5.169 27.469 1.00 88.00 198 THR A CA 1
ATOM 1530 C C . THR A 1 198 ? -6.834 4.331 26.593 1.00 88.00 198 THR A C 1
ATOM 1532 O O . THR A 1 198 ? -5.950 4.874 25.923 1.00 88.00 198 THR A O 1
ATOM 1535 N N . LYS A 1 199 ? -7.047 3.009 26.529 1.00 88.12 199 LYS A N 1
ATOM 1536 C CA . LYS A 1 199 ? -6.279 2.099 25.658 1.00 88.12 199 LYS A CA 1
ATOM 1537 C C . LYS A 1 199 ? -6.495 2.398 24.171 1.00 88.12 199 LYS A C 1
ATOM 1539 O O . LYS A 1 199 ? -5.526 2.363 23.417 1.00 88.12 199 LYS A O 1
ATOM 1544 N N . LYS A 1 200 ? -7.708 2.777 23.764 1.00 89.38 200 LYS A N 1
ATOM 1545 C CA . LYS A 1 200 ? -8.039 3.230 22.403 1.00 89.38 200 LYS A CA 1
ATOM 1546 C C . LYS A 1 200 ? -7.209 4.444 21.977 1.00 89.38 200 LYS A C 1
ATOM 1548 O O . LYS A 1 200 ? -6.693 4.482 20.862 1.00 89.38 200 LYS A O 1
ATOM 1553 N N . GLY A 1 201 ? -7.000 5.408 22.877 1.00 89.00 201 GLY A N 1
ATOM 1554 C CA . GLY A 1 201 ? -6.089 6.533 22.629 1.00 89.00 201 GLY A CA 1
ATOM 1555 C C . GLY A 1 201 ? -4.644 6.078 22.388 1.00 89.00 201 GLY A C 1
ATOM 1556 O O . GLY A 1 201 ? -4.000 6.504 21.428 1.00 89.00 201 GLY A O 1
ATOM 1557 N N . ALA A 1 202 ? -4.146 5.151 23.211 1.00 90.69 202 ALA A N 1
ATOM 1558 C CA . ALA A 1 202 ? -2.820 4.563 23.022 1.00 90.69 202 ALA A CA 1
ATOM 1559 C C . ALA A 1 202 ? -2.706 3.747 21.719 1.00 90.69 202 ALA A C 1
ATOM 1561 O O . ALA A 1 202 ? -1.649 3.769 21.086 1.00 90.69 202 ALA A O 1
ATOM 1562 N N . PHE A 1 203 ? -3.777 3.080 21.280 1.00 92.75 203 PHE A N 1
ATOM 1563 C CA . PHE A 1 203 ? -3.823 2.392 19.990 1.00 92.75 203 PHE A CA 1
ATOM 1564 C C . PHE A 1 203 ? -3.562 3.348 18.825 1.00 92.75 203 PHE A C 1
ATOM 1566 O O . PHE A 1 203 ? -2.712 3.047 17.994 1.00 92.75 203 PHE A O 1
ATOM 1573 N N . PHE A 1 204 ? -4.207 4.518 18.783 1.00 92.62 204 PHE A N 1
ATOM 1574 C CA . PHE A 1 204 ? -3.954 5.490 17.715 1.00 92.62 204 PHE A CA 1
ATOM 1575 C C . PHE A 1 204 ? -2.502 5.982 17.707 1.00 92.62 204 PHE A C 1
ATOM 1577 O O . PHE A 1 204 ? -1.909 6.099 16.636 1.00 92.62 204 PHE A O 1
ATOM 1584 N N . ASN A 1 205 ? -1.896 6.199 18.878 1.00 94.19 205 ASN A N 1
ATOM 1585 C CA . ASN A 1 205 ? -0.476 6.557 18.961 1.00 94.19 205 ASN A CA 1
ATOM 1586 C C . ASN A 1 205 ? 0.415 5.471 18.335 1.00 94.19 205 ASN A C 1
ATOM 1588 O O . ASN A 1 205 ? 1.278 5.778 17.511 1.00 94.19 205 ASN A O 1
ATOM 1592 N N . TRP A 1 206 ? 0.173 4.201 18.671 1.00 94.00 206 TRP A N 1
ATOM 1593 C CA . TRP A 1 206 ? 0.888 3.068 18.076 1.00 94.00 206 TRP A CA 1
ATOM 1594 C C . TRP A 1 206 ? 0.593 2.893 16.585 1.00 94.00 206 TRP A C 1
ATOM 1596 O O . TRP A 1 206 ? 1.501 2.577 15.823 1.00 94.00 206 TRP A O 1
ATOM 1606 N N . PHE A 1 207 ? -0.636 3.154 16.147 1.00 93.31 207 PHE A N 1
ATOM 1607 C CA . PHE A 1 207 ? -1.039 3.092 14.745 1.00 93.31 207 PHE A CA 1
ATOM 1608 C C . PHE A 1 207 ? -0.258 4.096 13.890 1.00 93.31 207 PHE A C 1
ATOM 1610 O O . PHE A 1 207 ? 0.361 3.722 12.891 1.00 93.31 207 PHE A O 1
ATOM 1617 N N . TYR A 1 208 ? -0.185 5.359 14.315 1.00 93.12 208 TYR A N 1
ATOM 1618 C CA . TYR A 1 208 ? 0.613 6.366 13.612 1.00 93.12 208 TYR A CA 1
ATOM 1619 C C . TYR A 1 208 ? 2.115 6.095 13.704 1.00 93.12 208 TYR A C 1
ATOM 1621 O O . TYR A 1 208 ? 2.842 6.329 12.736 1.00 93.12 208 TYR A O 1
ATOM 1629 N N . PHE A 1 209 ? 2.597 5.572 14.830 1.00 94.25 209 PHE A N 1
ATOM 1630 C CA . PHE A 1 209 ? 3.987 5.144 14.957 1.00 94.25 209 PHE A CA 1
ATOM 1631 C C . PHE A 1 209 ? 4.336 4.033 13.954 1.00 94.25 209 PHE A C 1
ATOM 1633 O O . PHE A 1 209 ? 5.328 4.152 13.231 1.00 94.25 209 PHE A O 1
ATOM 1640 N N . SER A 1 210 ? 3.477 3.018 13.822 1.00 93.00 210 SER A N 1
ATOM 1641 C CA . SER A 1 210 ? 3.599 1.937 12.836 1.00 93.00 210 SER A CA 1
ATOM 1642 C C . SER A 1 210 ? 3.659 2.451 11.396 1.00 93.00 210 SER A C 1
ATOM 1644 O O . SER A 1 210 ? 4.513 2.006 10.629 1.00 93.00 210 SER A O 1
ATOM 1646 N N . ILE A 1 211 ? 2.829 3.436 11.030 1.00 92.94 211 ILE A N 1
ATOM 1647 C CA . ILE A 1 211 ? 2.864 4.054 9.692 1.00 92.94 211 ILE A CA 1
ATOM 1648 C C . ILE A 1 211 ? 4.229 4.692 9.408 1.00 92.94 211 ILE A C 1
ATOM 1650 O O . ILE A 1 211 ? 4.787 4.530 8.317 1.00 92.94 211 ILE A O 1
ATOM 1654 N N . ASN A 1 212 ? 4.775 5.420 10.383 1.00 93.31 212 ASN A N 1
ATOM 1655 C CA . ASN A 1 212 ? 6.058 6.100 10.233 1.00 93.31 212 ASN A CA 1
ATOM 1656 C C . ASN A 1 212 ? 7.224 5.106 10.153 1.00 93.31 212 ASN A C 1
ATOM 1658 O O . ASN A 1 212 ? 8.083 5.257 9.284 1.00 93.31 212 ASN A O 1
ATOM 1662 N N . ILE A 1 213 ? 7.229 4.063 10.989 1.00 94.31 213 ILE A N 1
ATOM 1663 C CA . ILE A 1 213 ? 8.223 2.982 10.910 1.00 94.31 213 ILE A CA 1
ATOM 1664 C C . ILE A 1 213 ? 8.156 2.272 9.559 1.00 94.31 213 ILE A C 1
ATOM 1666 O O . ILE A 1 213 ? 9.195 2.099 8.921 1.00 94.31 213 ILE A O 1
ATOM 1670 N N . GLY A 1 214 ? 6.959 1.898 9.097 1.00 92.62 214 GLY A N 1
ATOM 1671 C CA . GLY A 1 214 ? 6.776 1.246 7.799 1.00 92.62 214 GLY A CA 1
ATOM 1672 C C . GLY A 1 214 ? 7.340 2.097 6.660 1.00 92.62 214 GLY A C 1
ATOM 1673 O O . GLY A 1 214 ? 8.105 1.603 5.832 1.00 92.62 214 GLY A O 1
ATOM 1674 N N . SER A 1 215 ? 7.068 3.409 6.670 1.00 92.62 215 SER A N 1
ATOM 1675 C CA . SER A 1 215 ? 7.663 4.342 5.705 1.00 92.62 215 SER A CA 1
ATOM 1676 C C . SER A 1 215 ? 9.188 4.406 5.811 1.00 92.62 215 SER A C 1
ATOM 1678 O O . SER A 1 215 ? 9.867 4.382 4.781 1.00 92.62 215 SER A O 1
ATOM 1680 N N . LEU A 1 216 ? 9.747 4.473 7.022 1.00 94.31 216 LEU A N 1
ATOM 1681 C CA . LEU A 1 216 ? 11.192 4.555 7.239 1.00 94.31 216 LEU A CA 1
ATOM 1682 C C . LEU A 1 216 ? 11.916 3.312 6.705 1.00 94.31 216 LEU A C 1
ATOM 1684 O O . LEU A 1 216 ? 12.848 3.447 5.911 1.00 94.31 216 LEU A O 1
ATOM 1688 N N . ILE A 1 217 ? 11.462 2.115 7.090 1.00 94.38 217 ILE A N 1
ATOM 1689 C CA . ILE A 1 217 ? 12.030 0.833 6.638 1.00 94.38 217 ILE A CA 1
ATOM 1690 C C . ILE A 1 217 ? 11.910 0.712 5.120 1.00 94.38 217 ILE A C 1
ATOM 1692 O O . ILE A 1 217 ? 12.877 0.378 4.437 1.00 94.38 217 ILE A O 1
ATOM 1696 N N . SER A 1 218 ? 10.745 1.056 4.577 1.00 93.88 218 SER A N 1
ATOM 1697 C CA . SER A 1 218 ? 10.501 1.030 3.142 1.00 93.88 218 SER A CA 1
ATOM 1698 C C . SER A 1 218 ? 11.452 1.950 2.369 1.00 93.88 218 SER A C 1
ATOM 1700 O O . SER A 1 218 ? 12.061 1.541 1.389 1.00 93.88 218 SER A O 1
ATOM 1702 N N . GLY A 1 219 ? 11.669 3.179 2.846 1.00 91.62 219 GLY A N 1
ATOM 1703 C CA . GLY A 1 219 ? 12.569 4.136 2.192 1.00 91.62 219 GLY A CA 1
ATOM 1704 C C . GLY A 1 219 ? 14.061 3.845 2.339 1.00 91.62 219 GLY A C 1
ATOM 1705 O O . GLY A 1 219 ? 14.856 4.543 1.724 1.00 91.62 219 GLY A O 1
ATOM 1706 N N . THR A 1 220 ? 14.441 2.863 3.156 1.00 93.62 220 THR A N 1
ATOM 1707 C CA . THR A 1 220 ? 15.841 2.535 3.442 1.00 93.62 220 THR A CA 1
ATOM 1708 C C . THR A 1 220 ? 16.147 1.103 3.025 1.00 93.62 220 THR A C 1
ATOM 1710 O O . THR A 1 220 ? 16.763 0.877 1.988 1.00 93.62 220 THR A O 1
ATOM 1713 N N . VAL A 1 221 ? 15.667 0.131 3.799 1.00 93.81 221 VAL A N 1
ATOM 1714 C CA . VAL A 1 221 ? 15.928 -1.297 3.606 1.00 93.81 221 VAL A CA 1
ATOM 1715 C C . VAL A 1 221 ? 15.325 -1.790 2.297 1.00 93.81 221 VAL A C 1
ATOM 1717 O O . VAL A 1 221 ? 16.017 -2.452 1.529 1.00 93.81 221 VAL A O 1
ATOM 1720 N N . LEU A 1 222 ? 14.060 -1.465 2.016 1.00 92.94 222 LEU A N 1
ATOM 1721 C CA . LEU A 1 222 ? 13.387 -2.010 0.835 1.00 92.94 222 LEU A CA 1
ATOM 1722 C C . LEU A 1 222 ? 13.941 -1.418 -0.469 1.00 92.94 222 LEU A C 1
ATOM 1724 O O . LEU A 1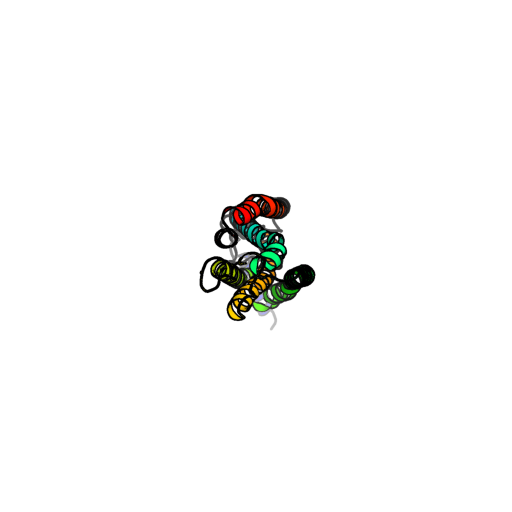 222 ? 14.190 -2.170 -1.409 1.00 92.94 222 LEU A O 1
ATOM 1728 N N . ILE A 1 223 ? 14.207 -0.107 -0.508 1.00 93.12 223 ILE A N 1
ATOM 1729 C CA . ILE A 1 223 ? 14.897 0.517 -1.650 1.00 93.12 223 ILE A CA 1
ATOM 1730 C C . ILE A 1 223 ? 16.287 -0.094 -1.845 1.00 93.12 223 ILE A C 1
ATOM 1732 O O . ILE A 1 223 ? 16.628 -0.481 -2.960 1.00 93.12 223 ILE A O 1
ATOM 1736 N N . TRP A 1 224 ? 17.056 -0.289 -0.770 1.00 93.50 224 TRP A N 1
ATOM 1737 C CA . TRP A 1 224 ? 18.356 -0.957 -0.858 1.00 93.50 224 TRP A CA 1
ATOM 1738 C C . TRP A 1 224 ? 18.251 -2.383 -1.425 1.00 93.50 224 TRP A C 1
ATOM 1740 O O . TRP A 1 224 ? 19.076 -2.787 -2.247 1.00 93.50 224 TRP A O 1
ATOM 1750 N N . VAL A 1 225 ? 17.221 -3.148 -1.041 1.00 93.88 225 VAL A N 1
ATOM 1751 C CA . VAL A 1 225 ? 16.958 -4.479 -1.615 1.00 93.88 225 VAL A CA 1
ATOM 1752 C C . VAL A 1 225 ? 16.630 -4.382 -3.106 1.00 93.88 225 VAL A C 1
ATOM 1754 O O . VAL A 1 225 ? 17.168 -5.162 -3.889 1.00 93.88 225 VAL A O 1
ATOM 1757 N N . GLN A 1 226 ? 15.790 -3.430 -3.513 1.00 91.94 226 GLN A N 1
ATOM 1758 C CA . GLN A 1 226 ? 15.419 -3.226 -4.917 1.00 91.94 226 GLN A CA 1
ATOM 1759 C C . GLN A 1 226 ? 16.619 -2.852 -5.789 1.00 91.94 226 GLN A C 1
ATOM 1761 O O . GLN A 1 226 ? 16.747 -3.365 -6.900 1.00 91.94 226 GLN A O 1
ATOM 1766 N N . GLU A 1 227 ? 17.516 -2.008 -5.285 1.00 89.56 227 GLU A N 1
ATOM 1767 C CA . GLU A 1 227 ? 18.727 -1.600 -6.000 1.00 89.56 227 GLU A CA 1
ATOM 1768 C C . GLU A 1 227 ? 19.752 -2.736 -6.090 1.00 89.56 227 GLU A C 1
ATOM 1770 O O . GLU A 1 227 ? 20.341 -2.955 -7.148 1.00 89.56 227 GLU A O 1
ATOM 1775 N N . LYS A 1 228 ? 19.958 -3.488 -4.999 1.00 92.88 228 LYS A N 1
ATOM 1776 C CA . LYS A 1 228 ? 21.005 -4.518 -4.926 1.00 92.88 228 LYS A CA 1
ATOM 1777 C C . LYS A 1 228 ? 20.590 -5.867 -5.513 1.00 92.88 228 LYS A C 1
ATOM 1779 O O . LYS A 1 228 ? 21.397 -6.518 -6.171 1.00 92.88 228 LYS A O 1
ATOM 1784 N N . TYR A 1 229 ? 19.365 -6.306 -5.241 1.00 90.56 229 TYR A N 1
ATOM 1785 C CA . TYR A 1 229 ? 18.848 -7.626 -5.624 1.00 90.56 229 TYR A CA 1
ATOM 1786 C C . TYR A 1 229 ? 17.772 -7.557 -6.716 1.00 90.56 229 TYR A C 1
ATOM 1788 O O . TYR A 1 229 ? 17.344 -8.589 -7.231 1.00 90.56 229 TYR A O 1
ATOM 1796 N N . GLY A 1 230 ? 17.364 -6.351 -7.112 1.00 89.69 230 GLY A N 1
ATOM 1797 C CA . GLY A 1 230 ? 16.411 -6.116 -8.187 1.00 89.69 230 GLY A CA 1
ATOM 1798 C C . GLY A 1 230 ? 14.957 -6.008 -7.725 1.00 89.69 230 GLY A C 1
ATOM 1799 O O . GLY A 1 230 ? 14.549 -6.457 -6.652 1.00 89.69 230 GLY A O 1
ATOM 1800 N N . TYR A 1 231 ? 14.142 -5.435 -8.609 1.00 89.25 231 TYR A N 1
ATOM 1801 C CA . TYR A 1 231 ? 12.723 -5.166 -8.369 1.00 89.25 231 TYR A CA 1
ATOM 1802 C C . TYR A 1 231 ? 11.855 -6.414 -8.178 1.00 89.25 231 TYR A C 1
ATOM 1804 O O . TYR A 1 231 ? 10.838 -6.327 -7.505 1.00 89.25 231 TYR A O 1
ATOM 1812 N N . GLY A 1 232 ? 12.244 -7.575 -8.718 1.00 88.88 232 GLY A N 1
ATOM 1813 C CA . GLY A 1 232 ? 11.493 -8.819 -8.517 1.00 88.88 232 GLY A CA 1
ATOM 1814 C C . GLY A 1 232 ? 11.401 -9.200 -7.038 1.00 88.88 232 GLY A C 1
ATOM 1815 O O . GLY A 1 232 ? 10.309 -9.365 -6.506 1.00 88.88 232 GLY A O 1
ATOM 1816 N N . ILE A 1 233 ? 12.546 -9.234 -6.346 1.00 89.25 233 ILE A N 1
ATOM 1817 C CA . ILE A 1 233 ? 12.606 -9.507 -4.901 1.00 89.25 233 ILE A CA 1
ATOM 1818 C C . ILE A 1 233 ? 12.013 -8.336 -4.115 1.00 89.25 233 ILE A C 1
ATOM 1820 O O . ILE A 1 233 ? 11.247 -8.544 -3.181 1.00 89.25 233 ILE A O 1
ATOM 1824 N N . GLY A 1 234 ? 12.318 -7.102 -4.515 1.00 89.12 234 GLY A N 1
ATOM 1825 C CA . GLY A 1 234 ? 11.825 -5.924 -3.810 1.00 89.12 234 GLY A CA 1
ATOM 1826 C C . GLY A 1 234 ? 10.310 -5.704 -3.891 1.00 89.12 234 GLY A C 1
ATOM 1827 O O . GLY A 1 234 ? 9.760 -5.092 -2.987 1.00 89.12 234 GLY A O 1
ATOM 1828 N N . PHE A 1 235 ? 9.626 -6.196 -4.927 1.00 89.75 235 PHE A N 1
ATOM 1829 C CA . PHE A 1 235 ? 8.158 -6.216 -4.987 1.00 89.75 235 PHE A CA 1
ATOM 1830 C C . PHE A 1 235 ? 7.557 -7.482 -4.370 1.00 89.75 235 PHE A C 1
ATOM 1832 O O . PHE A 1 235 ? 6.360 -7.512 -4.121 1.00 89.75 235 PHE A O 1
ATOM 1839 N N . ALA A 1 236 ? 8.343 -8.539 -4.145 1.00 89.69 236 ALA A N 1
ATOM 1840 C CA . ALA A 1 236 ? 7.869 -9.753 -3.476 1.00 89.69 236 ALA A CA 1
ATOM 1841 C C . ALA A 1 236 ? 7.745 -9.586 -1.954 1.00 89.69 236 ALA A C 1
ATOM 1843 O O . ALA A 1 236 ? 7.027 -10.352 -1.317 1.00 89.69 236 ALA A O 1
ATOM 1844 N N . ILE A 1 237 ? 8.466 -8.623 -1.374 1.00 84.88 237 ILE A N 1
ATOM 1845 C CA . ILE A 1 237 ? 8.420 -8.311 0.055 1.00 84.88 237 ILE A CA 1
ATOM 1846 C C . ILE A 1 237 ? 7.231 -7.367 0.302 1.00 84.88 237 ILE A C 1
ATOM 1848 O O . ILE A 1 237 ? 7.271 -6.239 -0.199 1.00 84.88 237 ILE A O 1
ATOM 1852 N N . PRO A 1 238 ? 6.187 -7.811 1.031 1.00 59.25 238 PRO A N 1
ATOM 1853 C CA . PRO A 1 238 ? 5.096 -6.949 1.460 1.00 59.25 238 PRO A CA 1
ATOM 1854 C C . PRO A 1 238 ? 5.540 -6.032 2.602 1.00 59.25 238 PRO A C 1
ATOM 1856 O O . PRO A 1 238 ? 6.193 -6.515 3.556 1.00 59.25 238 PRO A O 1
#

InterPro domains:
  IPR000109 Proton-dependent oligopeptide transporter family [PF00854] (116-238)
  IPR018456 PTR2 family proton/oligopeptide symporter, conserved site [PS01023] (204-216)
  IPR036259 MFS transporter superfamily [G3DSA:1.20.1250.20] (19-238)
  IPR036259 MFS transporter superfamily [SSF103473] (40-237)

Sequence (238 aa):
MGSSLGEEEEERILLVRATPPENFDEYTGDGSVDFRGHPILKHNTGNWRACSLILGTEVCERLAYYGISKSLVTYLSTRLHEGNVSAARNFTTWQGTCYLTPLIGATLADSYWGKYRTIAVFSTIYFLGMSALTLSASVPYLQPPQCIGSFCPQPALHQYLIYFVGLYMIALGAGGIKPCVSSFGADQFDDTDPVERTKKGAFFNWFYFSINIGSLISGTVLIWVQEKYGYGIGFAIP

Secondary structure (DSSP, 8-state):
--SHHHHHHHHHHHHHHHS----TTTB-TT--B-TTSPBPBTTTS-HHHHHHHHHHHHHHHHHHHHHHHHHHHHHHHHTS---HHHHHHHHHHHHHHHHHHHHHHHHHIIIII-HHHHHHHHHHHHHHHHHHHHHHHH-TTTSPPPPBTTB-PPPPHHHHHHHHHHHHHHHHHHHHHHHHHHHHHHTTS-TTSHHHHHHHHHHHHHHHHHHHHHHHHIIIIIHHHHHHH-HHHHHH--

Foldseek 3Di:
DPDPVVVVVVVVVVVVVPPPPPPPVQFFPQCDADPVRHTDGPVPFFDPVVLVVLLVVLLQLLLLVLLCLVCQLVCCCQFQVDDSVVSVVLSVVLVVLLVVLLVVLVCCQVPPQNLVRLLVVLQVLLVVLLVLQLCCWPPPVLGRDHADPPRRDHGDPNSVVSNVSSSSSNSNSSSNNVVRSLVVNLVSFRPVDPVSVVSSVVSVVSNVVSSVVSNVCSVPVLVVCCVPVNSSVSSVRD

pLDDT: mean 85.14, std 12.85, range [41.41, 97.0]

=== Feature glossary ===
Reading guide. The protein is described through the following features:

Foldseek 3Di. A 3Di character summarizes, for each residue, the relative orientation of the Cα frame of its nearest spatial neighbor. Because it encodes fold topology rather than chemistry, 3Di alignments detect remote structural similarity that sequence alignment misses.

Contact-map, Ramachandran, and PAE plots. Plot images: a contact map (which residues are close in 3D, as an N×N binary image), a Ramachandran scatter (backbone torsion angles, revealing secondary-structure composition at a glance), and — for AlphaFold structures — a PAE heatmap (pairwise prediction confidence).

Radius of gyration, Cα contacts, bounding box. Radius of gyration (Rg) is the root-mean-square distance of Cα atoms from their centroid — a single number for overall size and compactness. A globular domain of N residues has Rg ≈ 2.2·N^0.38 Å; an extended or disordered chain has a much larger Rg. The Cα contact count is the number of residue pairs whose Cα atoms are within 8 Å and are more than four positions apart in sequence — a standard proxy for tertiary packing density. The bounding box is the smallest axis-aligned box enclosing all Cα atoms.

Secondary structure (8-state, DSSP). Eight-state secondary structure (DSSP): H is the canonical α-helix, G the tighter 3₁₀-helix, I the wider π-helix; E/B are β-structure, T and S are turns and bends, and '-' is everything else. DSSP derives these from the pattern of main-chain N–H···O=C hydrogen bonds, not from the sequence.

B-factor. B-factor (Debye–Waller factor) reflects atomic displacement in the crystal lattice. It is an experimental observable (units Å²), not a prediction; low values mean the atom is pinned down, high values mean it moves or is heterogeneous across the crystal.

pLDDT. pLDDT is the predicted lDDT-Cα score: AlphaFold's confidence that the local environment of each residue (all inter-atomic distances within 15 Å) is correctly placed. It is a per-residue number between 0 and 100, with higher meaning more reliable.

Nearest PDB structures. Nearest PDB neighbors are the top structural matches found by Foldseek when searching this structure against the entire Protein Data Bank. Each hit reports a TM-score (0 to 1; >0.5 almost always implies the same fold) and an E-value. These are *structural* homologs — they may share no detectable sequence similarity.

Solvent-accessible surface area. Accessible surface area quantifies burial. A residue with SASA near zero is packed into the hydrophobic core; one with SASA >100 Å² sits on the surface. Computed here via the Shrake–Rupley numerical algorithm with a 1.4 Å probe.

Rendered structure images. Structure images are PyMOL renders from six orthogonal camera directions. Cartoon representation draws helices as coils and strands as arrows; sticks shows the backbone as bonds; surface shows the solvent-excluded envelope. Rainbow coloring maps sequence position to hue (blue→red, N→C); chain coloring assigns a distinct color per polypeptide.

Backbone torsions (φ/ψ). φ (phi) and ψ (psi) are the two rotatable backbone dihedrals per residue: φ is the C(i-1)–N–Cα–C torsion, ψ is the N–Cα–C–N(i+1) torsion, both in degrees on (−180°, 180°]. α-helical residues cluster near (−60°, −45°); β-strand residues near (−120°, +130°). A Ramachandran plot is simply a scatter of (φ, ψ) for every residue.

Predicted aligned error. Predicted Aligned Error (PAE) is an AlphaFold confidence matrix: entry (i, j) is the expected error in the position of residue j, in ångströms, when the prediction is superimposed on the true structure at residue i. Low PAE within a block of residues means that block is internally rigid and well-predicted; high PAE between two blocks means their relative placement is uncertain even if each block individually is confident.

mmCIF coordinates. Structure coordinates are given as an mmCIF _atom_site loop: one row per atom with element, residue name, chain id, sequence number, and x/y/z position in Å. Only the four main-chain atoms per residue are included here; side chains are omitted to keep the record compact.

InterPro / GO / CATH / organism. Database cross-references. InterPro integrates a dozen domain/family signature databases into unified entries with residue-range hits. GO terms attach function/process/location labels with evidence codes. CATH codes position the fold in a four-level structural taxonomy. Organism is the NCBI-taxonomy species name.

Secondary structure (3-state, P-SEA). SS3 is a coarse helix/strand/coil call (letters a/b/c) made by the P-SEA algorithm from inter-Cα distances and dihedrals. It is less detailed than DSSP but needs only Cα positions.

Sequence. Sequence gives the chain of amino acids in standard one-letter code (A=alanine, C=cysteine, …, Y=tyrosine), read N→C. It is the only feature that is directly encoded by the gene; all structural features are derived from the folded form of this sequence.